Protein AF-A0A3A0EH86-F1 (afdb_monomer)

pLDDT: mean 85.31, std 12.76, range [41.22, 98.56]

Radius of gyration: 24.86 Å; Cα contacts (8 Å, |Δi|>4): 680; chains: 1; bounding box: 55×43×70 Å

Sequence (367 aa):
MNQMSVDATELRAFIGDVKTLRVDATDLFGNLIANPTLTWSTSAAGIATAAPGTQPSTGVITALSAGGAVITVSSNSRSVDTPIQVYTKPESVADLAKVFPWSASGPGVSTYSDIGSAENDARFAHFSALWTYLSGGTGLLPASGAPSSAEFYFTRDANILLQGRELCKAAPFQAPPTVGSVMSCSDGMWGGPATTERWFYVAPSNPLSQDQAQMQHELAEAFFEHAVPDEKEFAWLYKGSTQYYEAGVLGPTSFSVDIASLKRRLVADPAANWVPIDAPSVLMQTPYAAAAGEKNIHDYGYGPAALILFLQTEPPYAGKLRPVIDQIVAGTIQSNSAAIMELLSAAGRTPKQLDDEYDNWRTANSL

Mean predicted aligned error: 7.05 Å

Structure (mmCIF, N/CA/C/O backbone):
data_AF-A0A3A0EH86-F1
#
_entry.id   AF-A0A3A0EH86-F1
#
loop_
_atom_site.group_PDB
_atom_site.id
_atom_site.type_symbol
_atom_site.label_atom_id
_atom_site.label_alt_id
_atom_site.label_comp_id
_atom_site.label_asym_id
_atom_site.label_entity_id
_atom_site.label_seq_id
_atom_site.pdbx_PDB_ins_code
_atom_site.Cartn_x
_atom_site.Cartn_y
_atom_site.Cartn_z
_atom_site.occupancy
_atom_site.B_iso_or_equiv
_atom_site.auth_seq_id
_atom_site.auth_comp_id
_atom_site.auth_asym_id
_atom_site.auth_atom_id
_atom_site.pdbx_PDB_model_num
ATOM 1 N N . MET A 1 1 ? 24.772 18.530 -31.050 1.00 77.56 1 MET A N 1
ATOM 2 C CA . MET A 1 1 ? 24.188 17.819 -29.896 1.00 77.56 1 MET A CA 1
ATOM 3 C C . MET A 1 1 ? 25.269 17.611 -28.853 1.00 77.56 1 MET A C 1
ATOM 5 O O . MET A 1 1 ? 26.344 17.145 -29.211 1.00 77.56 1 MET A O 1
ATOM 9 N N . ASN A 1 2 ? 25.012 18.000 -27.608 1.00 85.12 2 ASN A N 1
ATOM 10 C CA . ASN A 1 2 ? 25.956 17.896 -26.500 1.00 85.12 2 ASN A CA 1
ATOM 11 C C . ASN A 1 2 ? 25.671 16.672 -25.626 1.00 85.12 2 ASN A C 1
ATOM 13 O O . ASN A 1 2 ? 26.592 15.898 -25.362 1.00 85.12 2 ASN A O 1
ATOM 17 N N . GLN A 1 3 ? 24.402 16.472 -25.260 1.00 89.44 3 GLN A N 1
ATOM 18 C CA . GLN A 1 3 ? 23.936 15.394 -24.391 1.00 89.44 3 GLN A CA 1
ATOM 19 C C . GLN A 1 3 ? 22.669 14.731 -24.946 1.00 89.44 3 GLN A C 1
ATOM 21 O O . GLN A 1 3 ? 21.917 15.335 -25.713 1.00 89.44 3 GLN A O 1
ATOM 26 N N . MET A 1 4 ? 22.465 13.479 -24.542 1.00 93.19 4 MET A N 1
ATOM 27 C CA . MET A 1 4 ? 21.242 12.708 -24.735 1.00 93.19 4 MET A CA 1
ATOM 28 C C . MET A 1 4 ? 20.893 12.045 -23.405 1.00 93.19 4 MET A C 1
ATOM 30 O O . MET A 1 4 ? 21.788 11.573 -22.702 1.00 93.19 4 MET A O 1
ATOM 34 N N . SER A 1 5 ? 19.608 11.992 -23.089 1.00 92.06 5 SER A N 1
ATOM 35 C CA . SER A 1 5 ? 19.065 11.274 -21.940 1.00 92.06 5 SER A CA 1
ATOM 36 C C . SER A 1 5 ? 17.765 10.584 -22.325 1.00 92.06 5 SER A C 1
ATOM 38 O O . SER A 1 5 ? 17.046 11.044 -23.210 1.00 92.06 5 SER A O 1
ATOM 40 N N . VAL A 1 6 ? 17.470 9.491 -21.638 1.00 92.00 6 VAL A N 1
ATOM 41 C CA . VAL A 1 6 ? 16.230 8.725 -21.773 1.00 92.00 6 VAL A CA 1
ATOM 42 C C . VAL A 1 6 ? 15.381 8.887 -20.517 1.00 92.00 6 VAL A C 1
ATOM 44 O O . VAL A 1 6 ? 15.919 9.143 -19.439 1.00 92.00 6 VAL A O 1
ATOM 47 N N . ASP A 1 7 ? 14.069 8.728 -20.651 1.00 86.25 7 ASP A N 1
ATOM 48 C CA . ASP A 1 7 ? 13.120 8.782 -19.532 1.00 86.25 7 ASP A CA 1
ATOM 49 C C . ASP A 1 7 ? 13.082 7.498 -18.683 1.00 86.25 7 ASP A C 1
ATOM 51 O O . ASP A 1 7 ? 12.541 7.512 -17.578 1.00 86.25 7 ASP A O 1
ATOM 55 N N . ALA A 1 8 ? 13.710 6.414 -19.152 1.00 83.31 8 ALA A N 1
ATOM 56 C CA . ALA A 1 8 ? 13.841 5.154 -18.426 1.00 83.31 8 ALA A CA 1
ATOM 57 C C . ALA A 1 8 ? 15.288 4.638 -18.417 1.00 83.31 8 ALA A C 1
ATOM 59 O O . ALA A 1 8 ? 15.926 4.499 -19.461 1.00 83.31 8 ALA A O 1
ATOM 60 N N . THR A 1 9 ? 15.799 4.298 -17.231 1.00 83.25 9 THR A N 1
ATOM 61 C CA . THR A 1 9 ? 17.132 3.690 -17.058 1.00 83.25 9 THR A CA 1
ATOM 62 C C . THR A 1 9 ? 17.148 2.190 -17.353 1.00 83.25 9 THR A C 1
ATOM 64 O O . THR A 1 9 ? 18.205 1.638 -17.631 1.00 83.25 9 THR A O 1
ATOM 67 N N . GLU A 1 10 ? 15.989 1.536 -17.292 1.00 88.38 10 GLU A N 1
ATOM 68 C CA . GLU A 1 10 ? 15.755 0.143 -17.673 1.00 88.38 10 GLU A CA 1
ATOM 69 C C . GLU A 1 10 ? 14.300 0.015 -18.147 1.00 88.38 10 GLU A C 1
ATOM 71 O O . GLU A 1 10 ? 13.407 0.671 -17.607 1.00 88.38 10 GLU A O 1
ATOM 76 N N . LEU A 1 11 ? 14.061 -0.831 -19.147 1.00 90.56 11 LEU A N 1
ATOM 77 C CA . LEU A 1 11 ? 12.728 -1.225 -19.588 1.00 90.56 11 LEU A CA 1
ATOM 78 C C . LEU A 1 11 ? 12.402 -2.641 -19.107 1.00 90.56 11 LEU A C 1
ATOM 80 O O . LEU A 1 11 ? 13.227 -3.551 -19.176 1.00 90.56 11 LEU A O 1
ATOM 84 N N . ARG A 1 12 ? 11.155 -2.846 -18.690 1.00 90.38 12 ARG A N 1
ATOM 85 C CA . ARG A 1 12 ? 10.594 -4.158 -18.354 1.00 90.38 12 ARG A CA 1
ATOM 86 C C . ARG A 1 12 ? 9.343 -4.371 -19.190 1.00 90.38 12 ARG A C 1
ATOM 88 O O . ARG A 1 12 ? 8.572 -3.435 -19.391 1.00 90.38 12 ARG A O 1
ATOM 95 N N . ALA A 1 13 ? 9.179 -5.568 -19.738 1.00 92.56 13 ALA A N 1
ATOM 96 C CA . ALA A 1 13 ? 8.077 -5.875 -20.645 1.00 92.56 13 ALA A CA 1
ATOM 97 C C . ALA A 1 13 ? 7.704 -7.358 -20.588 1.00 92.56 13 ALA A C 1
ATOM 99 O O . ALA A 1 13 ? 8.569 -8.215 -20.397 1.00 92.56 13 ALA A O 1
ATOM 100 N N . PHE A 1 14 ? 6.433 -7.670 -20.816 1.00 94.00 14 PHE A N 1
ATOM 101 C CA . PHE A 1 14 ? 6.001 -9.028 -21.129 1.00 94.00 14 PHE A CA 1
ATOM 102 C C . PHE A 1 14 ? 6.084 -9.287 -22.635 1.00 94.00 14 PHE A C 1
ATOM 104 O O . PHE A 1 14 ? 6.038 -8.363 -23.443 1.00 94.00 14 PHE A O 1
ATOM 111 N N . ILE A 1 15 ? 6.220 -10.551 -23.040 1.00 95.25 15 ILE A N 1
ATOM 112 C CA . ILE A 1 15 ? 6.146 -10.935 -24.457 1.00 95.25 15 ILE A CA 1
ATOM 113 C C . ILE A 1 15 ? 4.851 -10.385 -25.073 1.00 95.25 15 ILE A C 1
ATOM 115 O O . ILE A 1 15 ? 3.762 -10.617 -24.550 1.00 95.25 15 ILE A O 1
ATOM 119 N N . GLY A 1 16 ? 4.984 -9.695 -26.207 1.00 94.25 16 GLY A N 1
ATOM 120 C CA . GLY A 1 16 ? 3.886 -9.034 -26.909 1.00 94.25 16 GLY A CA 1
ATOM 121 C C . GLY A 1 16 ? 3.654 -7.579 -26.495 1.00 94.25 16 GLY A C 1
ATOM 122 O O . GLY A 1 16 ? 2.949 -6.870 -27.214 1.00 94.25 16 GLY A O 1
ATOM 123 N N . ASP A 1 17 ? 4.260 -7.107 -25.401 1.00 93.88 17 ASP A N 1
ATOM 124 C CA . ASP A 1 17 ? 4.167 -5.704 -25.006 1.00 93.88 17 ASP A CA 1
ATOM 125 C C . ASP A 1 17 ? 4.847 -4.787 -26.026 1.00 93.88 17 ASP A C 1
ATOM 127 O O . ASP A 1 17 ? 5.883 -5.102 -26.625 1.00 93.88 17 ASP A O 1
ATOM 131 N N . VAL A 1 18 ? 4.285 -3.584 -26.136 1.00 94.56 18 VAL A N 1
ATOM 132 C CA . VAL A 1 18 ? 4.875 -2.459 -26.854 1.00 94.56 18 VAL A CA 1
ATOM 133 C C . VAL A 1 18 ? 5.145 -1.342 -25.852 1.00 94.56 18 VAL A C 1
ATOM 135 O O . VAL A 1 18 ? 4.232 -0.874 -25.171 1.00 94.56 18 VAL A O 1
ATOM 138 N N . LYS A 1 19 ? 6.402 -0.910 -25.756 1.00 92.94 19 LYS A N 1
ATOM 139 C CA . LYS A 1 19 ? 6.841 0.193 -24.893 1.00 92.94 19 LYS A CA 1
ATOM 140 C C . LYS A 1 19 ? 7.266 1.383 -25.743 1.00 92.94 19 LYS A C 1
ATOM 142 O O . LYS A 1 19 ? 7.768 1.221 -26.855 1.00 92.94 19 LYS A O 1
ATOM 147 N N . THR A 1 20 ? 7.087 2.584 -25.209 1.00 93.88 20 THR A N 1
ATOM 148 C CA . THR A 1 20 ? 7.626 3.810 -25.801 1.00 93.88 20 THR A CA 1
ATOM 149 C C . THR A 1 20 ? 8.779 4.298 -24.941 1.00 93.88 20 THR A C 1
ATOM 151 O O . THR A 1 20 ? 8.615 4.421 -23.733 1.00 93.88 2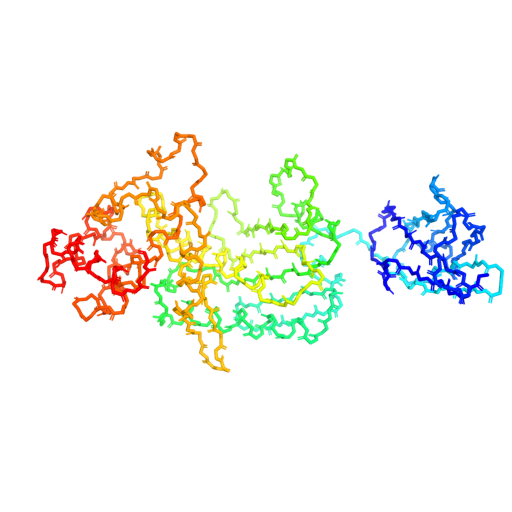0 THR A O 1
ATOM 154 N N . LEU A 1 21 ? 9.929 4.565 -25.560 1.00 94.19 21 LEU A N 1
ATOM 155 C CA . LEU A 1 21 ? 11.075 5.199 -24.906 1.00 94.19 21 LEU A CA 1
ATOM 156 C C . LEU A 1 21 ? 11.205 6.626 -25.430 1.00 94.19 21 LEU A C 1
ATOM 158 O O . LEU A 1 21 ? 11.257 6.819 -26.650 1.00 94.19 21 LEU A O 1
ATOM 162 N N . ARG A 1 22 ? 11.264 7.620 -24.542 1.00 94.31 22 ARG A N 1
ATOM 163 C CA . ARG A 1 22 ? 11.480 9.015 -24.933 1.00 94.31 22 ARG A CA 1
ATOM 164 C C . ARG A 1 22 ? 12.941 9.394 -24.750 1.00 94.31 22 ARG A C 1
ATOM 166 O O . ARG A 1 22 ? 13.579 9.043 -23.764 1.00 94.31 22 ARG A O 1
ATOM 173 N N . VAL A 1 23 ? 13.451 10.161 -25.707 1.00 95.19 23 VAL A N 1
ATOM 174 C CA . VAL A 1 23 ? 14.811 10.688 -25.710 1.00 95.19 23 VAL A CA 1
ATOM 175 C C . VAL A 1 23 ? 14.760 12.202 -25.728 1.00 95.19 23 VAL A C 1
ATOM 177 O O . VAL A 1 23 ? 14.247 12.803 -26.672 1.00 95.19 23 VAL A O 1
ATOM 180 N N . ASP A 1 24 ? 15.358 12.819 -24.721 1.00 94.56 24 ASP A N 1
ATOM 181 C CA . ASP A 1 24 ? 15.622 14.248 -24.726 1.00 94.56 24 ASP A CA 1
ATOM 182 C C . ASP A 1 24 ? 17.081 14.469 -25.153 1.00 94.56 24 ASP A C 1
ATOM 184 O O . ASP A 1 24 ? 18.017 13.870 -24.619 1.00 94.56 24 ASP A O 1
ATOM 188 N N . ALA A 1 25 ? 17.282 15.315 -26.162 1.00 93.75 25 ALA A N 1
ATOM 189 C CA . ALA A 1 25 ? 18.600 15.670 -26.671 1.00 93.75 25 ALA A CA 1
ATOM 190 C C . ALA A 1 25 ? 18.828 17.169 -26.512 1.00 93.75 25 ALA A C 1
ATOM 192 O O . ALA A 1 25 ? 17.946 17.962 -26.838 1.00 93.75 25 ALA A O 1
ATOM 193 N N . THR A 1 26 ? 20.015 17.566 -26.054 1.00 93.81 26 THR A N 1
ATOM 194 C CA . THR A 1 26 ? 20.338 18.973 -25.783 1.00 93.81 26 THR A CA 1
ATOM 195 C C . THR A 1 26 ? 21.527 19.473 -26.598 1.00 93.81 26 THR A C 1
ATOM 197 O O . THR A 1 26 ? 22.400 18.707 -27.026 1.00 93.81 26 THR A O 1
ATOM 200 N N . ASP A 1 27 ? 21.561 20.776 -26.871 1.00 92.56 27 ASP A N 1
ATOM 201 C CA . ASP A 1 27 ? 22.704 21.460 -27.478 1.00 92.56 27 ASP A CA 1
ATOM 202 C C . ASP A 1 27 ? 23.795 21.811 -26.441 1.00 92.56 27 ASP A C 1
ATOM 204 O O . ASP A 1 27 ? 23.723 21.433 -25.272 1.00 92.56 27 ASP A O 1
ATOM 208 N N . LEU A 1 28 ? 24.856 22.503 -26.876 1.00 92.31 28 LEU A N 1
ATOM 209 C CA . LEU A 1 28 ? 25.977 22.898 -26.005 1.00 92.31 28 LEU A CA 1
ATOM 210 C C . LEU A 1 28 ? 25.577 23.878 -24.891 1.00 92.31 28 LEU A C 1
ATOM 212 O O . LEU A 1 28 ? 26.317 24.013 -23.922 1.00 92.31 28 LEU A O 1
ATOM 216 N N . PHE A 1 29 ? 24.425 24.532 -25.017 1.00 94.56 29 PHE A N 1
ATOM 217 C CA . PHE A 1 29 ? 23.889 25.484 -24.050 1.00 94.56 29 PHE A CA 1
ATOM 218 C C . PHE A 1 29 ? 22.788 24.867 -23.172 1.00 94.56 29 PHE A C 1
ATOM 220 O O . PHE A 1 29 ? 22.219 25.562 -22.337 1.00 94.56 29 PHE A O 1
ATOM 227 N N . GLY A 1 30 ? 22.497 23.571 -23.339 1.00 92.12 30 GLY A N 1
ATOM 228 C CA . GLY A 1 30 ? 21.459 22.864 -22.591 1.00 92.12 30 GLY A CA 1
ATOM 229 C C . GLY A 1 30 ? 20.047 23.029 -23.160 1.00 92.12 30 GLY A C 1
ATOM 230 O O . GLY A 1 30 ? 19.097 22.562 -22.537 1.00 92.12 30 GLY A O 1
ATOM 231 N N . ASN A 1 31 ? 19.878 23.644 -24.336 1.00 95.25 31 ASN A N 1
ATOM 232 C CA . ASN A 1 31 ? 18.560 23.771 -24.959 1.00 95.25 31 ASN A CA 1
ATOM 233 C C . ASN A 1 31 ? 18.133 22.443 -25.586 1.00 95.25 31 ASN A C 1
ATOM 235 O O . ASN A 1 31 ? 18.945 21.785 -26.241 1.00 95.25 31 ASN A O 1
ATOM 239 N N . LEU A 1 32 ? 16.854 22.081 -25.447 1.00 94.44 32 LEU A N 1
ATOM 240 C CA . LEU A 1 32 ? 16.282 20.919 -26.128 1.00 94.44 32 LEU A CA 1
ATOM 241 C C . LEU A 1 32 ? 16.346 21.093 -27.651 1.00 94.44 32 LEU A C 1
ATOM 243 O O . LEU A 1 32 ? 15.924 22.108 -28.204 1.00 94.44 32 LEU A O 1
ATOM 247 N N . ILE A 1 33 ? 16.844 20.067 -28.332 1.00 93.75 33 ILE A N 1
ATOM 248 C CA . ILE A 1 33 ? 16.868 19.984 -29.788 1.00 93.75 33 ILE A CA 1
ATOM 249 C C . ILE A 1 33 ? 15.514 19.444 -30.242 1.00 93.75 33 ILE A C 1
ATOM 251 O O . ILE A 1 33 ? 15.176 18.293 -29.972 1.00 93.75 33 ILE A O 1
ATOM 255 N N . ALA A 1 34 ? 14.745 20.266 -30.954 1.00 92.88 34 ALA A N 1
ATOM 256 C CA . ALA A 1 34 ? 13.511 19.816 -31.581 1.00 92.88 34 ALA A CA 1
ATOM 257 C C . ALA A 1 34 ? 13.813 18.843 -32.731 1.00 92.88 34 ALA A C 1
ATOM 259 O O . ALA A 1 34 ? 14.717 19.080 -33.532 1.00 92.88 34 ALA A O 1
ATOM 260 N N . ASN A 1 35 ? 13.016 17.778 -32.829 1.00 91.06 35 ASN A N 1
ATOM 261 C CA . ASN A 1 35 ? 13.066 16.784 -33.905 1.00 91.06 35 ASN A CA 1
ATOM 262 C C . ASN A 1 35 ? 14.470 16.208 -34.165 1.00 91.06 35 ASN A C 1
ATOM 264 O O . ASN A 1 35 ? 14.960 16.281 -35.296 1.00 91.06 35 ASN A O 1
ATOM 268 N N . PRO A 1 36 ? 15.144 15.655 -33.139 1.00 92.75 36 PRO A N 1
ATOM 269 C CA . PRO A 1 36 ? 16.458 15.069 -33.342 1.00 92.75 36 PRO A CA 1
ATOM 270 C C . PRO A 1 36 ? 16.355 13.890 -34.318 1.00 92.75 36 PRO A C 1
ATOM 272 O O . PRO A 1 36 ? 15.455 13.060 -34.220 1.00 92.75 36 PRO A O 1
ATOM 275 N N . THR A 1 37 ? 17.301 13.780 -35.250 1.00 93.81 37 THR A N 1
ATOM 276 C CA . THR A 1 37 ? 17.438 12.564 -36.056 1.00 93.81 37 THR A CA 1
ATOM 277 C C . THR A 1 37 ? 17.993 11.459 -35.165 1.00 93.81 37 THR A C 1
ATOM 279 O O . THR A 1 37 ? 19.169 11.499 -34.791 1.00 93.81 37 THR A O 1
ATOM 282 N N . LEU A 1 38 ? 17.144 10.495 -34.814 1.00 96.00 38 LEU A N 1
ATOM 283 C CA . LEU A 1 38 ? 17.481 9.363 -33.955 1.00 96.00 38 LEU A CA 1
ATOM 284 C C . LEU A 1 38 ? 17.586 8.078 -34.779 1.00 96.00 38 LEU A C 1
ATOM 286 O O . LEU A 1 38 ? 16.738 7.794 -35.623 1.00 96.00 38 LEU A O 1
ATOM 290 N N . THR A 1 39 ? 18.618 7.286 -34.508 1.00 96.69 39 THR A N 1
ATOM 291 C CA . THR A 1 39 ? 18.764 5.917 -35.015 1.00 96.69 39 THR A CA 1
ATOM 292 C C . THR A 1 39 ? 18.588 4.951 -33.857 1.00 96.69 39 THR A C 1
ATOM 294 O O . THR A 1 39 ? 19.207 5.135 -32.813 1.00 96.69 39 THR A O 1
ATOM 297 N N . TRP A 1 40 ? 17.754 3.934 -34.049 1.00 97.44 40 TRP A N 1
ATOM 298 C CA . TRP A 1 40 ? 17.410 2.946 -33.033 1.00 97.44 40 TRP A CA 1
ATOM 299 C C . TRP A 1 40 ? 17.980 1.589 -33.418 1.00 97.44 40 TRP A C 1
ATOM 301 O O . TRP A 1 40 ? 17.908 1.185 -34.578 1.00 97.44 40 TRP A O 1
ATOM 311 N N . SER A 1 41 ? 18.542 0.881 -32.447 1.00 97.69 41 SER A N 1
ATOM 312 C CA . SER A 1 41 ? 19.035 -0.479 -32.630 1.00 97.69 41 SER A CA 1
ATOM 313 C C . SER A 1 41 ? 18.869 -1.297 -31.352 1.00 97.69 41 SER A C 1
ATOM 315 O O . SER A 1 41 ? 18.574 -0.764 -30.284 1.00 97.69 41 SER A O 1
ATOM 317 N N . THR A 1 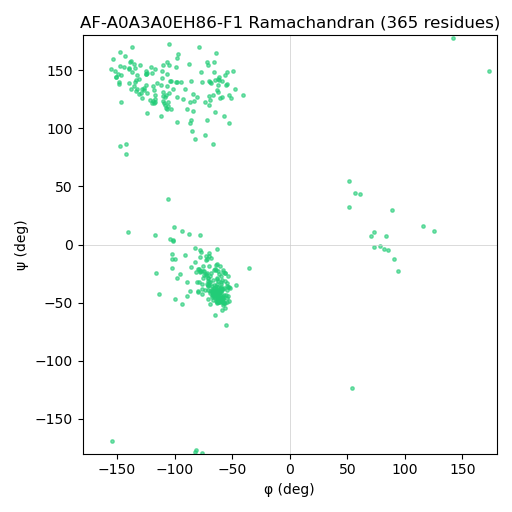42 ? 19.013 -2.610 -31.486 1.00 98.44 42 THR A N 1
ATOM 318 C CA . THR A 1 42 ? 18.883 -3.586 -30.403 1.00 98.44 42 THR A CA 1
ATOM 319 C C . THR A 1 42 ? 20.039 -4.569 -30.493 1.00 98.44 42 THR A C 1
ATOM 321 O O . THR A 1 42 ? 20.404 -4.997 -31.592 1.00 98.44 42 THR A O 1
ATOM 324 N N . SER A 1 43 ? 20.609 -4.952 -29.352 1.00 98.56 43 SER A N 1
ATOM 325 C CA . SER A 1 43 ? 21.639 -5.994 -29.305 1.00 98.56 43 SER A CA 1
ATOM 326 C C . SER A 1 43 ? 21.091 -7.398 -29.593 1.00 98.56 43 SER A C 1
ATOM 328 O O . SER A 1 43 ? 21.859 -8.289 -29.950 1.00 98.56 43 SER A O 1
ATOM 330 N N . ALA A 1 44 ? 19.773 -7.606 -29.469 1.00 98.38 44 ALA A N 1
ATOM 331 C CA . ALA A 1 44 ? 19.128 -8.901 -29.667 1.00 98.38 44 ALA A CA 1
ATOM 332 C C . ALA A 1 44 ? 17.711 -8.746 -30.248 1.00 98.38 44 ALA A C 1
ATOM 334 O O . ALA A 1 44 ? 16.710 -8.797 -29.533 1.00 98.38 44 ALA A O 1
ATOM 335 N N . ALA A 1 45 ? 17.619 -8.623 -31.576 1.00 98.00 45 ALA A N 1
ATOM 336 C CA . ALA A 1 45 ? 16.350 -8.426 -32.287 1.00 98.00 45 ALA A CA 1
ATOM 337 C C . ALA A 1 45 ? 15.345 -9.586 -32.150 1.00 98.00 45 ALA A C 1
ATOM 339 O O . ALA A 1 45 ? 14.169 -9.390 -32.427 1.00 98.00 45 ALA A O 1
ATOM 340 N N . GLY A 1 46 ? 15.785 -10.779 -31.728 1.00 98.06 46 GLY A N 1
ATOM 341 C CA . GLY A 1 46 ? 14.886 -11.890 -31.393 1.00 98.06 46 GLY A CA 1
ATOM 342 C C . GLY A 1 46 ? 14.177 -11.728 -30.043 1.00 98.06 46 GLY A C 1
ATOM 343 O O . GLY A 1 46 ? 13.114 -12.306 -29.860 1.00 98.06 46 GLY A O 1
ATOM 344 N N . ILE A 1 47 ? 14.742 -10.925 -29.133 1.00 98.38 47 ILE A N 1
ATOM 345 C CA . ILE A 1 47 ? 14.206 -10.650 -27.790 1.00 98.38 47 ILE A CA 1
ATOM 346 C C . ILE A 1 47 ? 13.345 -9.391 -27.821 1.00 98.38 47 ILE A C 1
ATOM 348 O O . ILE A 1 47 ? 12.197 -9.416 -27.382 1.00 98.38 47 ILE A O 1
ATOM 352 N N . ALA A 1 48 ? 13.882 -8.300 -28.371 1.00 98.50 48 ALA A N 1
ATOM 353 C CA . ALA A 1 48 ? 13.166 -7.041 -28.511 1.00 98.50 48 ALA A CA 1
ATOM 354 C C . ALA A 1 48 ? 13.617 -6.288 -29.763 1.00 98.50 48 ALA A C 1
ATOM 356 O O . ALA A 1 48 ? 14.816 -6.200 -30.038 1.00 98.50 48 ALA A O 1
ATOM 357 N N . THR A 1 49 ? 12.670 -5.704 -30.497 1.00 98.38 49 THR A N 1
ATOM 358 C CA . THR A 1 49 ? 12.951 -4.795 -31.619 1.00 98.38 49 THR A CA 1
ATOM 359 C C . THR A 1 49 ? 12.823 -3.346 -31.178 1.00 98.38 49 THR A C 1
ATOM 361 O O . THR A 1 49 ? 12.070 -3.040 -30.258 1.00 98.38 49 THR A O 1
ATOM 364 N N . ALA A 1 50 ? 13.548 -2.450 -31.848 1.00 98.06 50 ALA A N 1
ATOM 365 C CA . ALA A 1 50 ? 13.469 -1.011 -31.634 1.00 98.06 50 ALA A CA 1
ATOM 366 C C . ALA A 1 50 ? 13.273 -0.301 -32.971 1.00 98.06 50 ALA A C 1
ATOM 368 O O . ALA A 1 50 ? 14.011 -0.560 -33.923 1.00 98.06 50 ALA A O 1
ATOM 369 N N . ALA A 1 51 ? 12.296 0.595 -33.038 1.00 97.12 51 ALA A N 1
ATOM 370 C CA . ALA A 1 51 ? 12.004 1.395 -34.220 1.00 97.12 51 ALA A CA 1
ATOM 371 C C . ALA A 1 51 ? 11.702 2.850 -33.831 1.00 97.12 51 ALA A C 1
ATOM 373 O O . ALA A 1 51 ? 11.309 3.100 -32.691 1.00 97.12 51 ALA A O 1
ATOM 374 N N . PRO A 1 52 ? 11.843 3.822 -34.751 1.00 96.69 52 PRO A N 1
ATOM 375 C CA . PRO A 1 52 ? 11.340 5.172 -34.525 1.00 96.69 52 PRO A CA 1
ATOM 376 C C . PRO A 1 52 ? 9.842 5.163 -34.192 1.00 96.69 52 PRO A C 1
ATOM 378 O O . PRO A 1 52 ? 9.064 4.443 -34.821 1.00 96.69 52 PRO A O 1
ATOM 381 N N . GLY A 1 53 ? 9.441 5.962 -33.206 1.00 94.38 53 GLY A N 1
ATOM 382 C CA . GLY A 1 53 ? 8.041 6.181 -32.868 1.00 94.38 53 GLY A CA 1
ATOM 383 C C . GLY A 1 53 ? 7.366 7.219 -33.758 1.00 94.38 53 GLY A C 1
ATOM 384 O O . GLY A 1 53 ? 7.961 7.778 -34.678 1.00 94.38 53 GLY A O 1
ATOM 385 N N . THR A 1 54 ? 6.093 7.490 -33.472 1.00 93.00 54 THR A N 1
ATOM 386 C CA . THR A 1 54 ? 5.312 8.501 -34.204 1.00 93.00 54 THR A CA 1
ATOM 387 C C . THR A 1 54 ? 5.747 9.927 -33.869 1.00 93.00 54 THR A C 1
ATOM 389 O O . THR A 1 54 ? 5.560 10.824 -34.688 1.00 93.00 54 THR A O 1
ATOM 392 N N . GLN A 1 55 ? 6.339 10.139 -32.688 1.00 92.50 55 GLN A N 1
ATOM 393 C CA . GLN A 1 55 ? 6.916 11.419 -32.289 1.00 92.50 55 GLN A CA 1
ATOM 394 C C . GLN A 1 55 ? 8.436 11.423 -32.526 1.00 92.50 55 GLN A C 1
ATOM 396 O O . GLN A 1 55 ? 9.096 10.428 -32.209 1.00 92.50 55 GLN A O 1
ATOM 401 N N . PRO A 1 56 ? 9.026 12.533 -33.008 1.00 88.81 56 PRO A N 1
ATOM 402 C CA . PRO A 1 56 ? 10.448 12.604 -33.373 1.00 88.81 56 PRO A CA 1
ATOM 403 C C . PRO A 1 56 ? 11.450 12.274 -32.255 1.00 88.81 56 PRO A C 1
ATOM 405 O O . PRO A 1 56 ? 12.579 11.886 -32.534 1.00 88.81 56 PRO A O 1
ATOM 408 N N . SER A 1 57 ? 11.048 12.416 -30.991 1.00 92.75 57 SER A N 1
ATOM 409 C CA . SER A 1 57 ? 11.853 12.111 -29.801 1.00 92.75 57 SER A CA 1
ATOM 410 C C . SER A 1 57 ? 11.510 10.762 -29.160 1.00 92.75 57 SER A C 1
ATOM 412 O O . SER A 1 57 ? 11.865 10.524 -28.009 1.00 92.75 57 SER A O 1
ATOM 414 N N . THR A 1 58 ? 10.796 9.879 -29.862 1.00 95.00 58 THR A N 1
ATOM 415 C CA . THR A 1 58 ? 10.327 8.604 -29.299 1.00 95.00 58 THR A CA 1
ATOM 416 C C . THR A 1 58 ? 10.769 7.404 -30.122 1.00 95.00 58 THR A C 1
ATOM 418 O O . THR A 1 58 ? 10.914 7.490 -31.342 1.00 95.00 58 THR A O 1
ATOM 421 N N . GLY A 1 59 ? 10.961 6.279 -29.441 1.00 95.94 59 GLY A N 1
ATOM 422 C CA . GLY A 1 59 ? 11.157 4.959 -30.026 1.00 95.94 59 GLY A CA 1
ATOM 423 C C . GLY A 1 59 ? 10.067 4.003 -29.564 1.00 95.94 59 GLY A C 1
ATOM 424 O O . GLY A 1 59 ? 9.559 4.122 -28.451 1.00 95.94 59 GLY A O 1
ATOM 425 N N . VAL A 1 60 ? 9.705 3.060 -30.426 1.00 97.19 60 VAL A N 1
ATOM 426 C CA . VAL A 1 60 ? 8.763 1.977 -30.149 1.00 97.19 60 VAL A CA 1
ATOM 427 C C . VAL A 1 60 ? 9.558 0.690 -29.997 1.00 97.19 60 VAL A C 1
ATOM 429 O O . VAL A 1 60 ? 10.253 0.268 -30.924 1.00 97.19 60 VAL A O 1
ATOM 432 N N . ILE A 1 61 ? 9.455 0.082 -28.819 1.00 97.69 61 ILE A N 1
ATOM 433 C CA . ILE A 1 61 ? 10.141 -1.153 -28.455 1.00 97.69 61 ILE A CA 1
ATOM 434 C C . ILE A 1 61 ? 9.107 -2.270 -28.381 1.00 97.69 61 ILE A C 1
ATOM 436 O O . ILE A 1 61 ? 8.143 -2.152 -27.628 1.00 97.69 61 ILE A O 1
ATOM 440 N N . THR A 1 62 ? 9.280 -3.336 -29.162 1.00 97.69 62 THR A N 1
ATOM 441 C CA . THR A 1 62 ? 8.360 -4.489 -29.157 1.00 97.69 62 THR A CA 1
ATOM 442 C C . THR A 1 62 ? 9.049 -5.694 -28.540 1.00 97.69 62 THR A C 1
ATOM 444 O O . THR A 1 62 ? 10.105 -6.107 -29.020 1.00 97.69 62 THR A O 1
ATOM 447 N N . ALA A 1 63 ? 8.453 -6.261 -27.495 1.00 97.50 63 ALA A N 1
ATOM 448 C CA . ALA A 1 63 ? 8.951 -7.451 -26.817 1.00 97.50 63 ALA A CA 1
ATOM 449 C C . ALA A 1 63 ? 8.499 -8.727 -27.545 1.00 97.50 63 ALA A C 1
ATOM 451 O O . ALA A 1 63 ? 7.305 -8.949 -27.742 1.00 97.50 63 ALA A O 1
ATOM 452 N N . LEU A 1 64 ? 9.446 -9.579 -27.939 1.00 97.94 64 LEU A N 1
ATOM 453 C CA . LEU A 1 64 ? 9.197 -10.752 -28.786 1.00 97.94 64 LEU A CA 1
ATOM 454 C C . LEU A 1 64 ? 9.435 -12.080 -28.064 1.00 97.94 64 LEU A C 1
ATOM 456 O O . LEU A 1 64 ? 8.635 -13.002 -28.204 1.00 97.94 64 LEU A O 1
ATOM 460 N N . SER A 1 65 ? 10.510 -12.190 -27.282 1.00 98.12 65 SER A N 1
ATOM 461 C CA . SER A 1 65 ? 10.822 -13.397 -26.510 1.00 98.12 65 SER A CA 1
ATOM 462 C C . SER A 1 65 ? 11.442 -13.043 -25.167 1.00 98.12 65 SER A C 1
ATOM 464 O O . SER A 1 65 ? 12.111 -12.021 -25.049 1.00 98.12 65 SER A O 1
ATOM 466 N N . ALA A 1 66 ? 11.277 -13.910 -24.167 1.00 96.50 66 ALA A N 1
ATOM 467 C CA . ALA A 1 66 ? 11.908 -13.718 -22.865 1.00 96.50 66 ALA A CA 1
ATOM 468 C C . ALA A 1 66 ? 13.441 -13.648 -22.985 1.00 96.50 66 ALA A C 1
ATOM 470 O O . ALA A 1 66 ? 14.045 -14.391 -23.763 1.00 96.50 66 ALA A O 1
ATOM 471 N N . GLY A 1 67 ? 14.062 -12.760 -22.210 1.00 96.69 67 GLY A N 1
ATOM 472 C CA . GLY A 1 67 ? 15.505 -12.523 -22.231 1.00 96.69 67 GLY A CA 1
ATOM 473 C C . GLY A 1 67 ? 15.869 -11.048 -22.066 1.00 96.69 67 GLY A C 1
ATOM 474 O O . GLY A 1 67 ? 14.998 -10.189 -21.958 1.00 96.69 67 GLY A O 1
ATOM 475 N N . GLY A 1 68 ? 17.170 -10.767 -22.032 1.00 97.00 68 GLY A N 1
ATOM 476 C CA . GLY A 1 68 ? 17.704 -9.409 -21.938 1.00 97.00 68 GLY A CA 1
ATOM 477 C C . GLY A 1 68 ? 18.226 -8.903 -23.283 1.00 97.00 68 GLY A C 1
ATOM 478 O O . GLY A 1 68 ? 18.869 -9.649 -24.022 1.00 97.00 68 GLY A O 1
ATOM 479 N N . ALA A 1 69 ? 17.987 -7.631 -23.585 1.00 98.31 69 ALA A N 1
ATOM 480 C CA . ALA A 1 69 ? 18.603 -6.920 -24.702 1.00 98.31 69 ALA A CA 1
ATOM 481 C C . ALA A 1 69 ? 19.035 -5.512 -24.266 1.00 98.31 69 ALA A C 1
ATOM 483 O O . ALA A 1 69 ? 18.697 -5.045 -23.181 1.00 98.31 69 ALA A O 1
ATOM 484 N N . VAL A 1 70 ? 19.790 -4.826 -25.117 1.00 98.25 70 VAL A N 1
ATOM 485 C CA . VAL A 1 70 ? 20.143 -3.415 -24.945 1.00 98.25 70 VAL A CA 1
ATOM 486 C C . VAL A 1 70 ? 19.573 -2.653 -26.126 1.00 98.25 70 VAL A C 1
ATOM 488 O O . VAL A 1 70 ? 19.856 -2.996 -27.275 1.00 98.25 70 VAL A O 1
ATOM 491 N N . ILE A 1 71 ? 18.754 -1.648 -25.833 1.00 98.25 71 ILE A N 1
ATOM 492 C CA . ILE A 1 71 ? 18.236 -0.700 -26.810 1.00 98.25 71 ILE A CA 1
ATOM 493 C C . ILE A 1 71 ? 19.223 0.454 -26.895 1.00 98.25 71 ILE A C 1
ATOM 495 O O . ILE A 1 71 ? 19.419 1.174 -25.920 1.00 98.25 71 ILE A O 1
ATOM 499 N N . THR A 1 72 ? 19.822 0.642 -28.063 1.00 97.44 72 THR A N 1
ATOM 500 C CA . THR A 1 72 ? 20.739 1.753 -28.312 1.00 97.44 72 THR A CA 1
ATOM 501 C C . THR A 1 72 ? 20.041 2.778 -29.183 1.00 97.44 72 THR A C 1
ATOM 503 O O . THR A 1 72 ? 19.615 2.471 -30.303 1.00 97.44 72 THR A O 1
ATOM 506 N N . VAL A 1 73 ? 19.955 4.007 -28.682 1.00 97.19 73 VAL A N 1
ATOM 507 C CA . VAL A 1 73 ? 19.530 5.166 -29.462 1.00 97.19 73 VAL A CA 1
ATOM 508 C C . VAL A 1 73 ? 20.709 6.095 -29.693 1.00 97.19 73 VAL A C 1
ATOM 510 O O . VAL A 1 73 ? 21.397 6.501 -28.758 1.00 97.19 73 VAL A O 1
ATOM 513 N N . SER A 1 74 ? 20.938 6.444 -30.953 1.00 96.12 74 SER A N 1
ATOM 514 C CA . SER A 1 74 ? 22.069 7.263 -31.374 1.00 96.12 74 SER A CA 1
ATOM 515 C C . SER A 1 74 ? 21.620 8.485 -32.152 1.00 96.12 74 SER A C 1
ATOM 517 O O . SER A 1 74 ? 20.666 8.442 -32.930 1.00 96.12 74 SER A O 1
ATOM 519 N N . SER A 1 75 ? 22.362 9.574 -31.995 1.00 95.00 75 SER A N 1
ATOM 520 C CA . SER A 1 75 ? 22.257 10.750 -32.846 1.00 95.00 75 SER A CA 1
ATOM 521 C C . SER A 1 75 ? 23.626 11.402 -33.003 1.00 95.00 75 SER A C 1
ATOM 523 O O . SER A 1 75 ? 24.272 11.796 -32.029 1.00 95.00 75 SER A O 1
ATOM 525 N N . ASN A 1 76 ? 24.083 11.541 -34.249 1.00 89.25 76 ASN A N 1
ATOM 526 C CA . ASN A 1 76 ? 25.455 11.944 -34.570 1.00 89.25 76 ASN A CA 1
ATOM 527 C C . ASN A 1 76 ? 26.485 11.030 -33.869 1.00 89.25 76 ASN A C 1
ATOM 529 O O . ASN A 1 76 ? 26.450 9.820 -34.051 1.00 89.25 76 ASN A O 1
ATOM 533 N N . SER A 1 77 ? 27.399 11.594 -33.075 1.00 89.38 77 SER A N 1
ATOM 534 C CA . SER A 1 77 ? 28.433 10.869 -32.322 1.00 89.38 77 SER A CA 1
ATOM 535 C C . SER A 1 77 ? 28.030 10.520 -30.882 1.00 89.38 77 SER A C 1
ATOM 537 O O . SER A 1 77 ? 28.887 10.151 -30.076 1.00 89.38 77 SER A O 1
ATOM 539 N N . ARG A 1 78 ? 26.751 10.680 -30.523 1.00 94.56 78 ARG A N 1
ATOM 540 C CA . ARG A 1 78 ? 26.225 10.371 -29.189 1.00 94.56 78 ARG A CA 1
ATOM 541 C C . ARG A 1 78 ? 25.305 9.159 -29.253 1.00 94.56 78 ARG A C 1
ATOM 543 O O . ARG A 1 78 ? 24.541 9.020 -30.205 1.00 94.56 78 ARG A O 1
ATOM 550 N N . SER A 1 79 ? 25.368 8.338 -28.211 1.00 95.12 79 SER A N 1
ATOM 551 C CA . SER A 1 79 ? 24.491 7.190 -28.006 1.00 95.12 79 SER A CA 1
ATOM 552 C C . SER A 1 79 ? 24.089 7.100 -26.542 1.00 95.12 79 SER A C 1
ATOM 554 O O . SER A 1 79 ? 24.855 7.510 -25.666 1.00 95.12 79 SER A O 1
ATOM 556 N N . VAL A 1 80 ? 22.909 6.547 -26.297 1.00 95.94 80 VAL A N 1
ATOM 557 C CA . VAL A 1 80 ? 22.443 6.125 -24.978 1.00 95.94 80 VAL A CA 1
ATOM 558 C C . VAL A 1 80 ? 21.970 4.686 -25.100 1.00 95.94 80 VAL A C 1
ATOM 560 O O . VAL A 1 80 ? 21.242 4.351 -26.035 1.00 95.94 80 VAL A O 1
ATOM 563 N N . ASP A 1 81 ? 22.399 3.867 -24.149 1.00 96.50 81 ASP A N 1
ATOM 564 C CA . ASP A 1 81 ? 22.010 2.471 -24.036 1.00 96.50 81 ASP A CA 1
ATOM 565 C C . ASP A 1 81 ? 21.002 2.320 -22.898 1.00 96.50 81 ASP A C 1
ATOM 567 O O . ASP A 1 81 ? 21.238 2.784 -21.780 1.00 96.50 81 ASP A O 1
ATOM 571 N N . THR A 1 82 ? 19.895 1.642 -23.180 1.00 97.00 82 THR A N 1
ATOM 572 C CA . THR A 1 82 ? 18.855 1.312 -22.207 1.00 97.00 82 THR A CA 1
ATOM 573 C C . THR A 1 82 ? 18.652 -0.202 -22.197 1.00 97.00 82 THR A C 1
ATOM 575 O O . THR A 1 82 ? 18.200 -0.758 -23.203 1.00 97.00 82 THR A O 1
ATOM 578 N N . PRO A 1 83 ? 18.982 -0.909 -21.103 1.00 96.38 83 PRO A N 1
ATOM 579 C CA . PRO A 1 83 ? 18.679 -2.327 -20.989 1.00 96.38 83 PRO A CA 1
ATOM 580 C C . PRO A 1 83 ? 17.165 -2.558 -21.020 1.00 96.38 83 PRO A C 1
ATOM 582 O O . PRO A 1 83 ? 16.393 -1.779 -20.461 1.00 96.38 83 PRO A O 1
ATOM 585 N N . ILE A 1 84 ? 16.747 -3.645 -21.664 1.00 95.19 84 ILE A N 1
ATOM 586 C CA . ILE A 1 84 ? 15.387 -4.171 -21.591 1.00 95.19 84 ILE A CA 1
ATOM 587 C C . ILE A 1 84 ? 15.424 -5.621 -21.122 1.00 95.19 84 ILE A C 1
ATOM 589 O O . ILE A 1 84 ? 16.139 -6.445 -21.694 1.00 95.19 84 ILE A O 1
ATOM 593 N N . GLN A 1 85 ? 14.610 -5.936 -20.119 1.00 94.81 85 GLN A N 1
ATOM 594 C CA . GLN A 1 85 ? 14.342 -7.301 -19.693 1.00 94.81 85 GLN A CA 1
ATOM 595 C C . GLN A 1 85 ? 12.918 -7.698 -20.100 1.00 94.81 85 GLN A C 1
ATOM 597 O O . GLN A 1 85 ? 11.936 -7.077 -19.686 1.00 94.81 85 GLN A O 1
ATOM 602 N N . VAL A 1 86 ? 12.815 -8.743 -20.922 1.00 95.38 86 VAL A N 1
ATOM 603 C CA . VAL A 1 86 ? 11.549 -9.311 -21.392 1.00 95.38 86 VAL A CA 1
ATOM 604 C C . VAL A 1 86 ? 11.226 -10.581 -20.610 1.00 95.38 86 VAL A C 1
ATOM 606 O O . VAL A 1 86 ? 12.075 -11.464 -20.448 1.00 95.38 86 VAL A O 1
ATOM 609 N N . TYR A 1 87 ? 9.978 -10.687 -20.167 1.00 93.88 87 TYR A N 1
ATOM 610 C CA . TYR A 1 87 ? 9.447 -11.796 -19.382 1.00 93.88 87 TYR A CA 1
ATOM 611 C C . TYR A 1 87 ? 8.340 -12.526 -20.140 1.00 93.88 87 TYR A C 1
ATOM 613 O O . TYR A 1 87 ? 7.599 -11.935 -20.925 1.00 93.88 87 TYR A O 1
ATOM 621 N N . THR A 1 88 ? 8.174 -13.818 -19.873 1.00 94.44 88 THR A N 1
ATOM 622 C CA . THR A 1 88 ? 6.924 -14.506 -20.215 1.00 94.44 88 THR A CA 1
ATOM 623 C C . THR A 1 88 ? 5.766 -13.867 -19.455 1.00 94.44 88 THR A C 1
ATOM 625 O O . THR A 1 88 ? 5.943 -13.462 -18.304 1.00 94.44 88 THR A O 1
ATOM 628 N N . LYS A 1 89 ? 4.583 -13.788 -20.076 1.00 92.25 89 LYS A N 1
ATOM 629 C CA . LYS A 1 89 ? 3.382 -13.312 -19.382 1.00 92.25 89 LYS A CA 1
ATOM 630 C C . LYS A 1 89 ? 3.122 -14.223 -18.167 1.00 92.25 89 LYS A C 1
ATOM 632 O O . LYS A 1 89 ? 3.111 -15.441 -18.347 1.00 92.25 89 LYS A O 1
ATOM 637 N N . PRO A 1 90 ? 2.969 -13.680 -16.951 1.00 93.62 90 PRO A N 1
ATOM 638 C CA . PRO A 1 90 ? 2.738 -14.494 -15.767 1.00 93.62 90 PRO A CA 1
ATOM 639 C C . PRO A 1 90 ? 1.335 -15.102 -15.817 1.00 93.62 90 PRO A C 1
ATOM 641 O O . PRO A 1 90 ? 0.380 -14.445 -16.231 1.00 93.62 90 PRO A O 1
ATOM 644 N N . GLU A 1 91 ? 1.220 -16.356 -15.383 1.00 93.69 91 GLU A N 1
ATOM 645 C CA . GLU A 1 91 ? -0.051 -17.095 -15.318 1.00 93.69 91 GLU A CA 1
ATOM 646 C C . GLU A 1 91 ? -0.613 -17.151 -13.891 1.00 93.69 91 GLU A C 1
ATOM 648 O O . GLU A 1 91 ? -1.777 -17.487 -13.675 1.00 93.69 91 GLU A O 1
ATOM 653 N N . SER A 1 92 ? 0.206 -16.782 -12.907 1.00 92.19 92 SER A N 1
ATOM 654 C CA . SER A 1 92 ? -0.149 -16.711 -11.496 1.00 92.19 92 SER A CA 1
ATOM 655 C C . SER A 1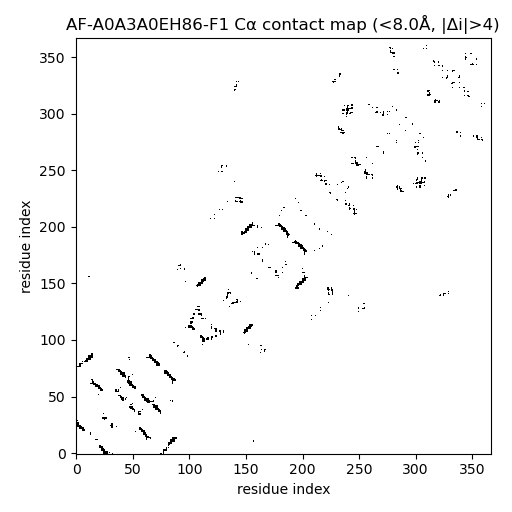 92 ? 0.528 -15.516 -10.828 1.00 92.19 92 SER A C 1
ATOM 657 O O . SER A 1 92 ? 1.518 -14.978 -11.330 1.00 92.19 92 SER A O 1
ATOM 659 N N . VAL A 1 93 ? 0.032 -15.112 -9.656 1.00 91.25 93 VAL A N 1
ATOM 660 C CA . VAL A 1 93 ? 0.690 -14.062 -8.860 1.00 91.25 93 VAL A CA 1
ATOM 661 C C . VAL A 1 93 ? 2.095 -14.497 -8.417 1.00 91.25 93 VAL A C 1
ATOM 663 O O . VAL A 1 93 ? 3.029 -13.700 -8.451 1.00 91.25 93 VAL A O 1
ATOM 666 N N . ALA A 1 94 ? 2.291 -15.790 -8.141 1.00 91.75 94 ALA A N 1
ATOM 667 C CA . ALA A 1 94 ? 3.610 -16.349 -7.851 1.00 91.75 94 ALA A CA 1
ATOM 668 C C . ALA A 1 94 ? 4.590 -16.235 -9.037 1.00 91.75 94 ALA A C 1
ATOM 670 O O . ALA A 1 94 ? 5.797 -16.119 -8.830 1.00 91.75 94 ALA A O 1
ATOM 671 N N . ASP A 1 95 ? 4.102 -16.256 -10.282 1.00 93.25 95 ASP A N 1
ATOM 672 C CA . ASP A 1 95 ? 4.938 -15.984 -11.457 1.00 93.25 95 ASP A CA 1
ATOM 673 C C . ASP A 1 95 ? 5.233 -14.498 -11.611 1.00 93.25 95 ASP A C 1
ATOM 675 O O . ASP A 1 95 ? 6.361 -14.132 -11.938 1.00 93.25 95 ASP A O 1
ATOM 679 N N . LEU A 1 96 ? 4.250 -13.642 -11.320 1.00 93.75 96 LEU A N 1
ATOM 680 C CA . LEU A 1 96 ? 4.434 -12.195 -11.329 1.00 93.75 96 LEU A CA 1
ATOM 681 C C . LEU A 1 96 ? 5.497 -11.758 -10.310 1.00 93.75 96 LEU A C 1
ATOM 683 O O . LEU A 1 96 ? 6.343 -10.932 -10.639 1.00 93.75 96 LEU A O 1
ATOM 687 N N . ALA A 1 97 ? 5.537 -12.364 -9.122 1.00 94.06 97 ALA A N 1
ATOM 688 C CA . ALA A 1 97 ? 6.571 -12.111 -8.118 1.00 94.06 97 ALA A CA 1
ATOM 689 C C . ALA A 1 97 ? 8.006 -12.304 -8.650 1.00 94.06 97 ALA A C 1
ATOM 691 O O . ALA A 1 97 ? 8.907 -11.557 -8.277 1.00 94.06 97 ALA A O 1
ATOM 692 N N . LYS A 1 98 ? 8.222 -13.246 -9.580 1.00 91.88 98 LYS A N 1
ATOM 693 C CA . LYS A 1 98 ? 9.541 -13.527 -10.187 1.00 91.88 98 LYS A CA 1
ATOM 694 C C . LYS A 1 98 ? 9.996 -12.450 -11.179 1.00 91.88 98 LYS A C 1
ATOM 696 O O . LYS A 1 98 ? 11.152 -12.453 -11.596 1.00 91.88 98 LYS A O 1
ATOM 701 N N . VAL A 1 99 ? 9.097 -11.554 -11.589 1.00 92.31 99 VAL A N 1
ATOM 702 C CA . VAL A 1 99 ? 9.404 -10.421 -12.479 1.00 92.31 99 VAL A CA 1
ATOM 703 C C . VAL A 1 99 ? 10.169 -9.332 -11.724 1.00 92.31 99 VAL A C 1
ATOM 705 O O . VAL A 1 99 ? 10.948 -8.585 -12.322 1.00 92.31 99 VAL A O 1
ATOM 708 N N . PHE A 1 100 ? 9.981 -9.257 -10.405 1.00 93.62 100 PHE A N 1
ATOM 709 C CA . PHE A 1 100 ? 10.618 -8.258 -9.564 1.00 93.62 100 PHE A CA 1
ATOM 710 C C . PHE A 1 100 ? 12.066 -8.663 -9.241 1.00 93.62 100 PHE A C 1
ATOM 712 O O . PHE A 1 100 ? 12.306 -9.773 -8.766 1.00 93.62 100 PHE A O 1
ATOM 719 N N . PRO A 1 101 ? 13.050 -7.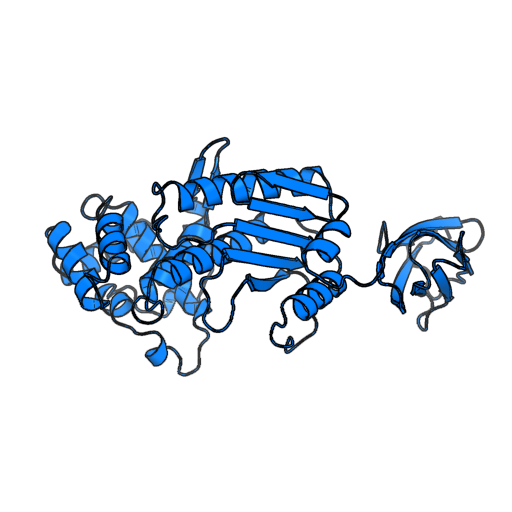782 -9.489 1.00 92.81 101 PRO A N 1
ATOM 720 C CA . PRO A 1 101 ? 14.463 -8.061 -9.237 1.00 92.81 101 PRO A CA 1
ATOM 721 C C . PRO A 1 101 ? 14.798 -8.071 -7.743 1.00 92.81 101 PRO A C 1
ATOM 723 O O . PRO A 1 101 ? 15.770 -8.707 -7.339 1.00 92.81 101 PRO A O 1
ATOM 726 N N . TRP A 1 102 ? 14.010 -7.365 -6.929 1.00 95.88 102 TRP A N 1
ATOM 727 C CA . TRP A 1 102 ? 14.206 -7.262 -5.492 1.00 95.88 102 TRP A CA 1
ATOM 728 C C . TRP A 1 102 ? 13.008 -7.847 -4.771 1.00 95.88 102 TRP A C 1
ATOM 730 O O . TRP A 1 102 ? 11.861 -7.532 -5.087 1.00 95.88 102 TRP A O 1
ATOM 740 N N . SER A 1 103 ? 13.288 -8.681 -3.780 1.00 97.75 103 SER A N 1
ATOM 741 C CA . SER A 1 103 ? 12.271 -9.252 -2.914 1.00 97.75 103 SER A CA 1
ATOM 742 C C . SER A 1 103 ? 12.821 -9.431 -1.512 1.00 97.75 103 SER A C 1
ATOM 744 O O . SER A 1 103 ? 13.987 -9.791 -1.350 1.00 97.75 103 SER A O 1
ATOM 746 N N . ALA A 1 104 ? 11.970 -9.252 -0.511 1.00 97.69 104 ALA A N 1
ATOM 747 C CA . ALA A 1 104 ? 12.272 -9.598 0.870 1.00 97.69 104 ALA A CA 1
ATOM 748 C C . ALA A 1 104 ? 11.057 -10.291 1.489 1.00 97.69 104 ALA A C 1
ATOM 750 O O . ALA A 1 104 ? 9.920 -10.071 1.072 1.00 97.69 104 ALA A O 1
ATOM 751 N N . SER A 1 105 ? 11.280 -11.211 2.422 1.00 97.81 105 SER A N 1
ATOM 752 C CA . SER A 1 105 ? 10.202 -12.006 3.017 1.00 97.81 105 SER A CA 1
ATOM 753 C C . SER A 1 105 ? 10.528 -12.384 4.453 1.00 97.81 105 SER A C 1
ATOM 755 O O . SER A 1 105 ? 11.686 -12.598 4.810 1.00 97.81 105 SER A O 1
ATOM 757 N N . GLY A 1 106 ? 9.487 -12.469 5.271 1.00 96.00 106 GLY A N 1
ATOM 758 C CA . GLY A 1 106 ? 9.543 -12.839 6.677 1.00 96.00 106 GLY A CA 1
ATOM 759 C C . GLY A 1 106 ? 8.211 -13.429 7.137 1.00 96.00 106 GLY A C 1
ATOM 760 O O . GLY A 1 106 ? 7.358 -13.743 6.307 1.00 96.00 106 GLY A O 1
ATOM 761 N N . PRO A 1 107 ? 8.015 -13.608 8.451 1.00 94.56 107 PRO A N 1
ATOM 762 C CA . PRO A 1 107 ? 6.762 -14.130 8.986 1.00 94.56 107 PRO A CA 1
ATOM 763 C C . PRO A 1 107 ? 5.561 -13.271 8.560 1.00 94.56 107 PRO A C 1
ATOM 765 O O . PRO A 1 107 ? 5.425 -12.135 9.002 1.00 94.56 107 PRO A O 1
ATOM 768 N N . GLY A 1 108 ? 4.708 -13.820 7.693 1.00 93.12 108 GLY A N 1
ATOM 769 C CA . GLY A 1 108 ? 3.453 -13.204 7.255 1.00 93.12 108 GLY A CA 1
ATOM 770 C C . GLY A 1 108 ? 3.576 -12.018 6.291 1.00 93.12 108 GLY A C 1
ATOM 771 O O . GLY A 1 108 ? 2.550 -11.527 5.847 1.00 93.12 108 GLY A O 1
ATOM 772 N N . VAL A 1 109 ? 4.777 -11.565 5.918 1.00 95.88 109 VAL A N 1
ATOM 773 C CA . VAL A 1 109 ? 4.949 -10.432 4.989 1.00 95.88 109 VAL A CA 1
ATOM 774 C C . VAL A 1 109 ? 6.007 -10.725 3.942 1.00 95.88 109 VAL A C 1
ATOM 776 O O . VAL A 1 109 ? 7.117 -11.151 4.272 1.00 95.88 109 VAL A O 1
ATOM 779 N N . SER A 1 110 ? 5.693 -10.378 2.699 1.00 97.62 110 SER A N 1
ATOM 780 C CA . SER A 1 110 ? 6.627 -10.344 1.578 1.00 97.62 110 SER A CA 1
ATOM 781 C C . SER A 1 110 ? 6.515 -9.022 0.821 1.00 97.62 110 SER A C 1
ATOM 783 O O . SER A 1 110 ? 5.424 -8.485 0.642 1.00 97.62 110 SER A O 1
ATOM 785 N N . THR A 1 111 ? 7.643 -8.491 0.352 1.00 97.00 111 THR A N 1
ATOM 786 C CA . THR A 1 111 ? 7.678 -7.343 -0.563 1.00 97.00 111 THR A CA 1
ATOM 787 C C . THR A 1 111 ? 8.441 -7.693 -1.831 1.00 97.00 111 THR A C 1
ATOM 789 O O . THR A 1 111 ? 9.414 -8.449 -1.790 1.00 97.00 111 THR A O 1
ATOM 792 N N . TYR A 1 112 ? 8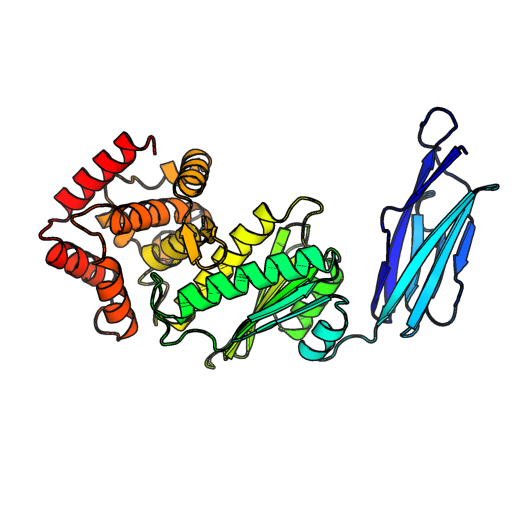.016 -7.100 -2.940 1.00 97.00 112 TYR A N 1
ATOM 793 C CA . TYR A 1 112 ? 8.583 -7.244 -4.273 1.00 97.00 112 TYR A CA 1
ATOM 794 C C . TYR A 1 112 ? 8.720 -5.852 -4.892 1.00 97.00 112 TYR A C 1
ATOM 796 O O . TYR A 1 112 ? 7.783 -5.056 -4.828 1.00 97.00 112 TYR A O 1
ATOM 804 N N . SER A 1 113 ? 9.878 -5.520 -5.465 1.00 94.19 113 SER A N 1
ATOM 805 C CA . SER A 1 113 ? 10.130 -4.185 -6.021 1.00 94.19 113 SER A CA 1
ATOM 806 C C . SER A 1 113 ? 11.065 -4.199 -7.225 1.00 94.19 113 SER A C 1
ATOM 808 O O . SER A 1 113 ? 12.056 -4.927 -7.251 1.00 94.19 113 SER A O 1
ATOM 810 N N . ASP A 1 114 ? 10.750 -3.371 -8.222 1.00 91.31 114 ASP A N 1
ATOM 811 C CA . ASP A 1 114 ? 11.603 -3.088 -9.384 1.00 91.31 114 ASP A CA 1
ATOM 812 C C . ASP A 1 114 ? 12.342 -1.746 -9.279 1.00 91.31 114 ASP A C 1
ATOM 814 O O . ASP A 1 114 ? 13.076 -1.365 -10.188 1.00 91.31 114 ASP A O 1
ATOM 818 N N . ILE A 1 115 ? 12.192 -1.054 -8.148 1.00 89.56 115 ILE A N 1
ATOM 819 C CA . ILE A 1 115 ? 12.670 0.317 -7.969 1.00 89.56 115 ILE A CA 1
ATOM 820 C C . ILE A 1 115 ? 14.110 0.338 -7.448 1.00 89.56 115 ILE A C 1
ATOM 822 O O . ILE A 1 115 ? 14.952 1.082 -7.948 1.00 89.56 115 ILE A O 1
ATOM 826 N N . GLY A 1 116 ? 14.413 -0.501 -6.455 1.00 90.00 116 GLY A N 1
ATOM 827 C CA . GLY A 1 116 ? 15.745 -0.612 -5.866 1.00 90.00 116 GLY A CA 1
ATOM 828 C C . GLY A 1 116 ? 15.769 -1.522 -4.640 1.00 90.00 116 GLY A C 1
ATOM 829 O O . GLY A 1 116 ? 14.793 -1.593 -3.896 1.00 90.00 116 GLY A O 1
ATOM 830 N N . SER A 1 117 ? 16.898 -2.196 -4.407 1.00 94.25 117 SER A N 1
ATOM 831 C CA . SER A 1 117 ? 17.058 -3.131 -3.284 1.00 94.25 117 SER A CA 1
ATOM 832 C C . SER A 1 117 ? 16.930 -2.43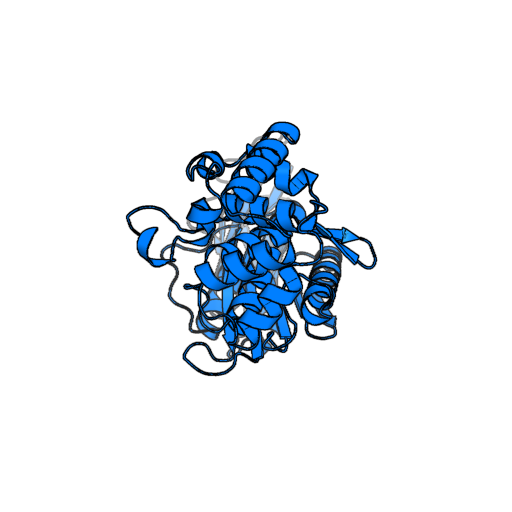7 -1.928 1.00 94.25 117 SER A C 1
ATOM 834 O O . SER A 1 117 ? 16.122 -2.851 -1.108 1.00 94.25 117 SER A O 1
ATOM 836 N N . ALA A 1 118 ? 17.640 -1.323 -1.722 1.00 91.50 118 ALA A N 1
ATOM 837 C CA . ALA A 1 118 ? 17.586 -0.569 -0.468 1.00 91.50 118 ALA A CA 1
ATOM 838 C C . ALA A 1 118 ? 16.173 -0.054 -0.148 1.00 91.50 118 ALA A C 1
ATOM 840 O O . ALA A 1 118 ? 15.752 -0.057 1.008 1.00 91.50 118 ALA A O 1
ATOM 841 N N . GLU A 1 119 ? 15.419 0.368 -1.167 1.00 90.12 119 GLU A N 1
ATOM 842 C CA . GLU A 1 119 ? 14.028 0.770 -0.969 1.00 90.12 119 GLU A CA 1
ATOM 843 C C . GLU A 1 119 ? 13.115 -0.425 -0.678 1.00 90.12 119 GLU A C 1
ATOM 845 O O . GLU A 1 119 ? 12.212 -0.307 0.148 1.00 90.12 119 GLU A O 1
ATOM 850 N N . ASN A 1 120 ? 13.326 -1.568 -1.342 1.00 93.56 120 ASN A N 1
ATOM 851 C CA . ASN A 1 120 ? 12.600 -2.799 -1.042 1.00 93.56 120 ASN A CA 1
ATOM 852 C C . ASN A 1 120 ? 12.829 -3.232 0.407 1.00 93.56 120 ASN A C 1
ATOM 854 O O . ASN A 1 120 ? 11.869 -3.509 1.115 1.00 93.56 120 ASN A O 1
ATOM 858 N N . ASP A 1 121 ? 14.080 -3.227 0.861 1.00 93.12 121 ASP A N 1
ATOM 859 C CA . ASP A 1 121 ? 14.448 -3.610 2.222 1.00 93.12 121 ASP A CA 1
ATOM 860 C C . ASP A 1 121 ? 13.838 -2.655 3.254 1.00 93.12 121 ASP A C 1
ATOM 862 O O . ASP A 1 121 ? 13.320 -3.099 4.279 1.00 93.12 121 ASP A O 1
ATOM 866 N N . ALA A 1 122 ? 13.821 -1.347 2.967 1.00 89.50 122 ALA A N 1
ATOM 867 C CA . ALA A 1 122 ? 13.161 -0.358 3.815 1.00 89.50 122 ALA A CA 1
ATOM 868 C C . ALA A 1 122 ? 11.641 -0.581 3.892 1.00 89.50 122 ALA A C 1
ATOM 870 O O . ALA A 1 122 ? 11.068 -0.511 4.979 1.00 89.50 122 ALA A O 1
ATOM 871 N N . ARG A 1 123 ? 10.981 -0.882 2.764 1.00 90.69 123 ARG A N 1
ATOM 872 C CA . ARG A 1 123 ? 9.548 -1.226 2.728 1.00 90.69 123 ARG A CA 1
ATOM 873 C C . ARG A 1 123 ? 9.276 -2.543 3.458 1.00 90.69 123 ARG A C 1
ATOM 875 O O . ARG A 1 123 ? 8.333 -2.616 4.234 1.00 90.69 123 ARG A O 1
ATOM 882 N N . PHE A 1 124 ? 10.118 -3.557 3.291 1.00 93.31 124 PHE A N 1
ATOM 883 C CA . PHE A 1 124 ? 9.981 -4.830 3.995 1.00 93.31 124 PHE A CA 1
ATOM 884 C C . PHE A 1 124 ? 10.133 -4.683 5.503 1.00 93.31 124 PHE A C 1
ATOM 886 O O . PHE A 1 124 ? 9.258 -5.121 6.246 1.00 93.31 124 PHE A O 1
ATOM 893 N N . ALA A 1 125 ? 11.203 -4.024 5.959 1.00 91.19 125 ALA A N 1
ATOM 894 C CA . ALA A 1 125 ? 11.367 -3.685 7.368 1.00 91.19 125 ALA A CA 1
ATOM 895 C C . ALA A 1 125 ? 10.137 -2.925 7.873 1.00 91.19 125 ALA A C 1
ATOM 897 O O . ALA A 1 125 ? 9.679 -3.163 8.993 1.00 91.19 125 ALA A O 1
ATOM 898 N N . HIS A 1 126 ? 9.566 -2.077 7.008 1.00 88.88 126 HIS A N 1
ATOM 899 C CA . HIS A 1 126 ? 8.396 -1.309 7.351 1.00 88.88 126 HIS A CA 1
ATOM 900 C C . HIS A 1 126 ? 7.151 -2.164 7.608 1.00 88.88 126 HIS A C 1
ATOM 902 O O . HIS A 1 126 ? 6.599 -2.181 8.712 1.00 88.88 126 HIS A O 1
ATOM 908 N N . PHE A 1 127 ? 6.721 -2.908 6.595 1.00 91.06 127 PHE A N 1
ATOM 909 C CA . PHE A 1 127 ? 5.514 -3.720 6.686 1.00 91.06 127 PHE A CA 1
ATOM 910 C C . PHE A 1 127 ? 5.677 -4.912 7.626 1.00 91.06 127 PHE A C 1
ATOM 912 O O . PHE A 1 127 ? 4.705 -5.305 8.252 1.00 91.06 127 PHE A O 1
ATOM 919 N N . SER A 1 128 ? 6.890 -5.435 7.814 1.00 91.69 128 SER A N 1
ATOM 920 C CA . SER A 1 128 ? 7.167 -6.481 8.807 1.00 91.69 128 SER A CA 1
ATOM 921 C C . SER A 1 128 ? 6.934 -5.991 10.242 1.00 91.69 128 SER A C 1
ATOM 923 O O . SER A 1 128 ? 6.322 -6.689 11.057 1.00 91.69 128 SER A O 1
ATOM 925 N N . ALA A 1 129 ? 7.354 -4.761 10.558 1.00 89.44 129 ALA A N 1
ATOM 926 C CA . ALA A 1 129 ? 7.113 -4.168 11.869 1.00 89.44 129 ALA A CA 1
ATOM 927 C C . ALA A 1 129 ? 5.627 -3.842 12.094 1.00 89.44 129 ALA A C 1
ATOM 929 O O . ALA A 1 129 ? 5.104 -4.133 13.172 1.00 89.44 129 ALA A O 1
ATOM 930 N N . LEU A 1 130 ? 4.933 -3.301 11.083 1.00 89.44 130 LEU A N 1
ATOM 931 C CA . LEU A 1 130 ? 3.484 -3.078 11.158 1.00 89.44 130 LEU A CA 1
ATOM 932 C C . LEU A 1 130 ? 2.719 -4.401 11.298 1.00 89.44 130 LEU A C 1
ATOM 934 O O . LEU A 1 130 ? 1.870 -4.524 12.175 1.00 89.44 130 LEU A O 1
ATOM 938 N N . TRP A 1 131 ? 3.057 -5.412 10.500 1.00 91.69 131 TRP A N 1
ATOM 939 C CA . TRP A 1 131 ? 2.454 -6.737 10.595 1.00 91.69 131 TRP A CA 1
ATOM 940 C C . TRP A 1 131 ? 2.635 -7.334 11.981 1.00 91.69 131 TRP A C 1
ATOM 942 O O . TRP A 1 131 ? 1.655 -7.719 12.599 1.00 91.69 131 TRP A O 1
ATOM 952 N N . THR A 1 132 ? 3.857 -7.321 12.519 1.00 90.12 132 THR A N 1
ATOM 953 C CA . THR A 1 132 ? 4.135 -7.804 13.880 1.00 90.12 132 THR A CA 1
ATOM 954 C C . THR A 1 132 ? 3.313 -7.052 14.930 1.00 90.12 132 THR A C 1
ATOM 956 O O . THR A 1 132 ? 2.834 -7.660 15.886 1.00 90.12 132 THR A O 1
ATOM 959 N N . TYR A 1 133 ? 3.127 -5.740 14.764 1.00 88.94 133 TYR A N 1
ATOM 960 C CA . TYR A 1 133 ? 2.300 -4.928 15.659 1.00 88.94 133 TYR A CA 1
ATOM 961 C C . TYR A 1 133 ? 0.816 -5.326 15.601 1.00 88.94 133 TYR A C 1
ATOM 963 O O . TYR A 1 133 ? 0.176 -5.495 16.641 1.00 88.94 133 TYR A O 1
ATOM 971 N N . LEU A 1 134 ? 0.275 -5.520 14.397 1.00 89.19 134 LEU A N 1
ATOM 972 C CA . LEU A 1 134 ? -1.119 -5.912 14.187 1.00 89.19 134 LEU A CA 1
ATOM 973 C C . LEU A 1 134 ? -1.372 -7.372 14.609 1.00 89.19 134 LEU A C 1
ATOM 975 O O . LEU A 1 134 ? -2.293 -7.655 15.371 1.00 89.19 134 LEU A O 1
ATOM 979 N N . SER A 1 135 ? -0.512 -8.303 14.192 1.00 88.50 135 SER A N 1
ATOM 980 C CA . SER A 1 135 ? -0.643 -9.741 14.454 1.00 88.50 135 SER A CA 1
ATOM 981 C C . SER A 1 135 ? -0.208 -10.151 15.864 1.00 88.50 135 SER A C 1
ATOM 983 O O . SER A 1 135 ? -0.588 -11.215 16.345 1.00 88.50 135 SER A O 1
ATOM 985 N N . GLY A 1 136 ? 0.615 -9.347 16.539 1.00 84.88 136 GLY A N 1
ATOM 986 C CA . GLY A 1 136 ? 1.102 -9.618 17.895 1.00 84.88 136 GLY A CA 1
ATOM 987 C C . GLY A 1 136 ? 0.081 -9.325 18.997 1.00 84.88 136 GLY A C 1
ATOM 988 O O . GLY A 1 136 ? 0.369 -9.562 20.168 1.00 84.88 136 GLY A O 1
ATOM 989 N N . GLY A 1 137 ? -1.091 -8.782 18.647 1.00 78.25 137 GLY A N 1
ATOM 990 C CA . GLY A 1 137 ? -2.137 -8.405 19.602 1.00 78.25 137 GLY A CA 1
ATOM 991 C C . GLY A 1 137 ? -1.799 -7.181 20.460 1.00 78.25 137 GLY A C 1
ATOM 992 O O . GLY A 1 137 ? -2.545 -6.863 21.380 1.00 78.25 137 GLY A O 1
ATOM 993 N N . THR A 1 138 ? -0.689 -6.496 20.176 1.00 80.50 138 THR A N 1
ATOM 994 C CA . THR A 1 138 ? -0.298 -5.247 20.846 1.00 80.50 138 THR A CA 1
ATOM 995 C C . THR A 1 138 ? -0.932 -4.018 20.199 1.00 80.50 138 THR A C 1
ATOM 997 O O . THR A 1 138 ? -1.001 -2.966 20.835 1.00 80.50 138 THR A O 1
ATOM 1000 N N . GLY A 1 139 ? -1.399 -4.145 18.953 1.00 82.56 139 GLY A N 1
ATOM 1001 C CA . GLY A 1 139 ? -2.142 -3.108 18.253 1.00 82.56 139 GLY A CA 1
ATOM 1002 C C . GLY A 1 139 ? -3.595 -2.949 18.684 1.00 82.56 139 GLY A C 1
ATOM 1003 O O . GLY A 1 139 ? -4.104 -3.642 19.562 1.00 82.56 139 GLY A O 1
ATOM 1004 N N . LEU A 1 140 ? -4.283 -2.011 18.034 1.00 85.31 140 LEU A N 1
ATOM 1005 C CA . LEU A 1 140 ? -5.713 -1.788 18.209 1.00 85.31 140 LEU A CA 1
ATOM 1006 C C . LEU A 1 140 ? -6.539 -2.968 17.673 1.00 85.31 140 LEU A C 1
ATOM 1008 O O . LEU A 1 140 ? -7.506 -3.376 18.310 1.00 85.31 140 LEU A O 1
ATOM 1012 N N . LEU A 1 141 ? -6.128 -3.531 16.534 1.00 85.19 141 LEU A N 1
ATOM 1013 C CA . LEU A 1 141 ? -6.833 -4.620 15.855 1.00 85.19 141 LEU A CA 1
ATOM 1014 C C . LEU A 1 141 ? -6.430 -5.993 16.407 1.00 85.19 141 LEU A C 1
ATOM 1016 O O . LEU A 1 141 ? -5.254 -6.207 16.730 1.00 85.19 141 LEU A O 1
ATOM 1020 N N . PRO A 1 142 ? -7.373 -6.935 16.554 1.00 80.88 142 PRO A N 1
ATOM 1021 C CA . PRO A 1 142 ? -7.064 -8.255 17.061 1.00 80.88 142 PRO A CA 1
ATOM 1022 C C . PRO A 1 142 ? -6.409 -9.141 16.013 1.00 80.88 142 PRO A C 1
ATOM 1024 O O . PRO A 1 142 ? -6.675 -9.053 14.821 1.00 80.88 142 PRO A O 1
ATOM 1027 N N . ALA A 1 143 ? -5.543 -10.028 16.501 1.00 82.00 143 ALA A N 1
ATOM 1028 C CA . ALA A 1 143 ? -4.844 -10.999 15.670 1.00 82.00 143 ALA A CA 1
ATOM 1029 C C . ALA A 1 143 ? -5.760 -12.144 15.212 1.00 82.00 143 ALA A C 1
ATOM 1031 O O . ALA A 1 143 ? -5.466 -12.826 14.234 1.00 82.00 143 ALA A O 1
ATOM 1032 N N . SER A 1 144 ? -6.857 -12.394 15.933 1.00 81.94 144 SER A N 1
ATOM 1033 C CA . SER A 1 144 ? -7.835 -13.414 15.565 1.00 81.94 144 SER A CA 1
ATOM 1034 C C . SER A 1 144 ? -8.591 -12.987 14.312 1.00 81.94 144 SER A C 1
ATOM 1036 O O . SER A 1 144 ? -9.209 -11.926 14.308 1.00 81.94 144 SER A O 1
ATOM 1038 N N . GLY A 1 145 ? -8.562 -13.832 13.286 1.00 77.38 145 GLY A N 1
ATOM 1039 C CA . GLY A 1 145 ? -9.210 -13.567 12.002 1.00 77.38 145 GLY A CA 1
ATOM 1040 C C . GLY A 1 145 ? -8.279 -12.947 10.968 1.00 77.38 145 GLY A C 1
ATOM 1041 O O . GLY A 1 145 ? -8.527 -13.161 9.795 1.00 77.38 145 GLY A O 1
ATOM 1042 N N . ALA A 1 146 ? -7.187 -12.290 11.383 1.00 83.12 146 ALA A N 1
ATOM 1043 C CA . ALA A 1 146 ? -6.239 -11.624 10.489 1.00 83.12 146 ALA A CA 1
ATOM 1044 C C . ALA A 1 146 ? -5.774 -12.514 9.317 1.00 83.12 146 ALA A C 1
ATOM 1046 O O . ALA A 1 146 ? -5.637 -13.734 9.494 1.00 83.12 146 ALA A O 1
ATOM 1047 N N . PRO A 1 147 ? -5.458 -11.912 8.151 1.00 88.56 147 PRO A N 1
ATOM 1048 C CA . PRO A 1 147 ? -4.895 -12.658 7.032 1.00 88.56 147 PRO A CA 1
ATOM 1049 C C . PRO A 1 147 ? -3.640 -13.422 7.476 1.00 88.56 147 PRO A C 1
ATOM 1051 O O . PRO A 1 147 ? -2.901 -12.982 8.360 1.00 88.56 147 PRO A O 1
ATOM 1054 N N . SER A 1 148 ? -3.377 -14.583 6.874 1.00 91.31 148 SER A N 1
ATOM 1055 C CA . SER A 1 148 ? -2.197 -15.380 7.235 1.00 91.31 148 SER A CA 1
ATOM 1056 C C . SER A 1 148 ? -0.912 -14.834 6.614 1.00 91.31 148 SER A C 1
ATOM 1058 O O . SER A 1 148 ? 0.173 -15.058 7.159 1.00 91.31 148 SER A O 1
ATOM 1060 N N . SER A 1 149 ? -1.025 -14.093 5.509 1.00 94.50 149 SER A N 1
ATOM 1061 C CA . SER A 1 149 ? 0.089 -13.368 4.903 1.00 94.50 149 SER A CA 1
ATOM 1062 C C . SER A 1 149 ? -0.338 -12.139 4.097 1.00 94.50 149 SER A C 1
ATOM 1064 O O . SER A 1 149 ? -1.475 -12.039 3.642 1.00 94.50 149 SER A O 1
ATOM 1066 N N . ALA A 1 150 ? 0.616 -11.236 3.885 1.00 94.69 150 ALA A N 1
ATOM 1067 C CA . ALA A 1 150 ? 0.525 -10.047 3.055 1.00 94.69 150 ALA A CA 1
ATOM 1068 C C . ALA A 1 150 ? 1.671 -10.001 2.031 1.00 94.69 150 ALA A C 1
ATOM 1070 O O . ALA A 1 150 ? 2.841 -10.159 2.387 1.00 94.69 150 ALA A O 1
ATOM 1071 N N . GLU A 1 151 ? 1.352 -9.724 0.770 1.00 95.94 151 GLU A N 1
ATOM 1072 C CA . GLU A 1 151 ? 2.324 -9.496 -0.301 1.00 95.94 151 GLU A CA 1
ATOM 1073 C C . GLU A 1 151 ? 2.198 -8.072 -0.849 1.00 95.94 151 GLU A C 1
ATOM 1075 O O . GLU A 1 151 ? 1.120 -7.631 -1.246 1.00 95.94 151 GLU A O 1
ATOM 1080 N N . PHE A 1 152 ? 3.317 -7.356 -0.925 1.00 95.50 152 PHE A N 1
ATOM 1081 C CA . PHE A 1 152 ? 3.357 -5.981 -1.411 1.00 95.50 152 PHE A CA 1
ATOM 1082 C C . PHE A 1 152 ? 4.225 -5.860 -2.661 1.00 95.50 152 PHE A C 1
ATOM 1084 O O . PHE A 1 152 ? 5.419 -6.148 -2.628 1.00 95.50 152 PHE A O 1
ATOM 1091 N N . TYR A 1 153 ? 3.639 -5.386 -3.753 1.00 95.12 153 TYR A N 1
ATOM 1092 C CA . TYR A 1 153 ? 4.273 -5.245 -5.058 1.00 95.12 153 TYR A CA 1
ATOM 1093 C C . TYR A 1 153 ? 4.439 -3.763 -5.397 1.00 95.12 153 TYR A C 1
ATOM 1095 O O . TYR A 1 153 ? 3.462 -3.065 -5.660 1.00 95.12 153 TYR A O 1
ATOM 1103 N N . PHE A 1 154 ? 5.678 -3.279 -5.410 1.00 93.50 154 PHE A N 1
ATOM 1104 C CA . PHE A 1 154 ? 6.025 -1.886 -5.693 1.00 93.50 154 PHE A CA 1
ATOM 1105 C C . PHE A 1 154 ? 6.650 -1.774 -7.076 1.00 93.50 154 PHE A C 1
ATOM 1107 O O . PHE A 1 154 ? 7.725 -2.322 -7.319 1.00 93.50 154 PHE A O 1
ATOM 1114 N N . THR A 1 155 ? 6.001 -1.050 -7.981 1.00 91.44 155 THR A N 1
ATOM 1115 C CA . THR A 1 155 ? 6.488 -0.897 -9.355 1.00 91.44 155 THR A CA 1
ATOM 1116 C C . THR A 1 155 ? 6.418 0.544 -9.832 1.00 91.44 155 THR A C 1
ATOM 1118 O O . THR A 1 155 ? 5.562 1.304 -9.392 1.00 91.44 155 THR A O 1
ATOM 1121 N N . ARG A 1 156 ? 7.297 0.939 -10.754 1.00 87.50 156 ARG A N 1
ATOM 1122 C CA . ARG A 1 156 ? 7.108 2.165 -11.560 1.00 87.50 156 ARG A CA 1
ATOM 1123 C C . ARG A 1 156 ? 6.370 1.904 -12.875 1.00 87.50 156 ARG A C 1
ATOM 1125 O O . ARG A 1 156 ? 6.001 2.849 -13.568 1.00 87.50 156 ARG A O 1
ATOM 1132 N N . ASP A 1 157 ? 6.150 0.640 -13.221 1.00 86.19 157 ASP A N 1
ATOM 1133 C CA . ASP A 1 157 ? 5.502 0.225 -14.456 1.00 86.19 157 ASP A CA 1
ATOM 1134 C C . ASP A 1 157 ? 4.019 -0.081 -14.219 1.00 86.19 157 ASP A C 1
ATOM 1136 O O . ASP A 1 157 ? 3.631 -1.127 -13.698 1.00 86.19 157 ASP A O 1
ATOM 1140 N N . ALA A 1 158 ? 3.161 0.831 -14.669 1.00 86.62 158 ALA A N 1
ATOM 1141 C CA . ALA A 1 158 ? 1.714 0.669 -14.603 1.00 86.62 158 ALA A CA 1
ATOM 1142 C C . ALA A 1 158 ? 1.210 -0.620 -15.296 1.00 86.62 158 ALA A C 1
ATOM 1144 O O . ALA A 1 158 ? 0.161 -1.144 -14.916 1.00 86.62 158 ALA A O 1
ATOM 1145 N N . ASN A 1 159 ? 1.949 -1.187 -16.260 1.00 84.81 159 ASN A N 1
ATOM 1146 C CA . ASN A 1 159 ? 1.563 -2.452 -16.897 1.00 84.81 159 ASN A CA 1
ATOM 1147 C C . ASN A 1 159 ? 1.723 -3.652 -15.959 1.00 84.81 159 ASN A C 1
ATOM 1149 O O . ASN A 1 159 ? 0.939 -4.596 -16.041 1.00 84.81 159 ASN A O 1
ATOM 1153 N N . ILE A 1 160 ? 2.691 -3.613 -15.039 1.00 86.44 160 ILE A N 1
ATOM 1154 C CA . ILE A 1 160 ? 2.854 -4.650 -14.014 1.00 86.44 160 ILE A CA 1
ATOM 1155 C C . ILE A 1 160 ? 1.637 -4.644 -13.074 1.00 86.44 160 ILE A C 1
ATOM 1157 O O . ILE A 1 160 ? 1.110 -5.708 -12.749 1.00 86.44 160 ILE A O 1
ATOM 1161 N N . LEU A 1 161 ? 1.112 -3.462 -12.725 1.00 87.81 161 LEU A N 1
ATOM 1162 C CA . LEU A 1 161 ? -0.140 -3.332 -11.967 1.00 87.81 161 LEU A CA 1
ATOM 1163 C C . LEU A 1 161 ? -1.343 -3.910 -12.737 1.00 87.81 161 LEU A C 1
ATOM 1165 O O . LEU A 1 161 ? -2.139 -4.662 -12.173 1.00 87.81 161 LEU A O 1
ATOM 1169 N N . LEU A 1 162 ? -1.470 -3.601 -14.034 1.00 89.38 162 LEU A N 1
ATOM 1170 C CA . LEU A 1 162 ? -2.527 -4.166 -14.887 1.00 89.38 162 LEU A CA 1
ATOM 1171 C C . LEU A 1 162 ? -2.456 -5.698 -14.946 1.00 89.38 162 LEU A C 1
ATOM 1173 O O . LEU A 1 162 ? -3.494 -6.358 -14.919 1.00 89.38 162 LEU A O 1
ATOM 1177 N N . GLN A 1 163 ? -1.247 -6.259 -14.979 1.00 90.62 163 GLN A N 1
ATOM 1178 C CA . GLN A 1 163 ? -1.039 -7.700 -14.960 1.00 90.62 163 GLN A CA 1
ATOM 1179 C C . GLN A 1 163 ? -1.441 -8.325 -13.619 1.00 90.62 163 GLN A C 1
ATOM 1181 O O . GLN A 1 163 ? -2.117 -9.355 -13.610 1.00 90.62 163 GLN A O 1
ATOM 1186 N N . GLY A 1 164 ? -1.074 -7.694 -12.498 1.00 90.19 164 GLY A N 1
ATOM 1187 C CA . GLY A 1 164 ? -1.531 -8.098 -11.166 1.00 90.19 164 GLY A CA 1
ATOM 1188 C C . GLY A 1 164 ? -3.056 -8.139 -11.089 1.00 90.19 164 GLY A C 1
ATOM 1189 O O . GLY A 1 164 ? -3.625 -9.131 -10.644 1.00 90.19 164 GLY A O 1
ATOM 1190 N N . ARG A 1 165 ? -3.730 -7.123 -11.642 1.00 88.31 165 ARG A N 1
ATOM 1191 C CA . ARG A 1 165 ? -5.198 -7.053 -11.692 1.00 88.31 165 ARG A CA 1
ATOM 1192 C C . ARG A 1 165 ? -5.812 -8.233 -12.430 1.00 88.31 165 ARG A C 1
ATOM 1194 O O . ARG A 1 165 ? -6.767 -8.831 -11.939 1.00 88.31 165 ARG A O 1
ATOM 1201 N N . GLU A 1 166 ? -5.291 -8.540 -13.620 1.00 90.06 166 GLU A N 1
ATOM 1202 C CA . GLU A 1 166 ? -5.767 -9.669 -14.426 1.00 90.06 166 GLU A CA 1
ATOM 1203 C C . GLU A 1 166 ? -5.649 -10.987 -13.654 1.00 90.06 166 GLU A C 1
ATOM 1205 O O . GLU A 1 166 ? -6.602 -11.764 -13.618 1.00 90.06 166 GLU A O 1
ATOM 1210 N N . LEU A 1 167 ? -4.513 -11.204 -12.987 1.00 90.75 167 LEU A N 1
ATOM 1211 C CA . LEU A 1 167 ? -4.257 -12.406 -12.189 1.00 90.75 167 LEU A CA 1
ATOM 1212 C C . LEU A 1 167 ? -5.161 -12.491 -10.955 1.00 90.75 167 LEU A C 1
ATOM 1214 O O . LEU A 1 167 ? -5.675 -13.562 -10.639 1.00 90.75 167 LEU A O 1
ATOM 1218 N N . CYS A 1 168 ? -5.406 -11.355 -10.308 1.00 88.12 168 CYS A N 1
ATOM 1219 C CA . CYS A 1 168 ? -6.322 -11.218 -9.181 1.00 88.12 168 CYS A CA 1
ATOM 1220 C C . CYS A 1 168 ? -7.805 -11.300 -9.573 1.00 88.12 168 CYS A C 1
ATOM 1222 O O . CYS A 1 168 ? -8.659 -11.342 -8.692 1.00 88.12 168 CYS A O 1
ATOM 1224 N N . LYS A 1 169 ? -8.140 -11.276 -10.874 1.00 87.50 169 LYS A N 1
ATOM 1225 C CA . LYS A 1 169 ? -9.523 -11.151 -11.378 1.00 87.50 169 LYS A CA 1
ATOM 1226 C C . LYS A 1 169 ? -10.278 -9.960 -10.765 1.00 87.50 169 LYS A C 1
ATOM 1228 O O . LYS A 1 169 ? -11.494 -10.018 -10.579 1.00 87.50 169 LYS A O 1
ATOM 1233 N N . ALA A 1 170 ? -9.557 -8.887 -10.447 1.00 79.81 170 ALA A N 1
ATOM 1234 C CA . ALA A 1 170 ? -10.143 -7.677 -9.887 1.00 79.81 170 ALA A CA 1
ATOM 1235 C C . ALA A 1 170 ? -10.948 -6.911 -10.953 1.00 79.81 170 ALA A C 1
ATOM 1237 O O . ALA A 1 170 ? -10.727 -7.067 -12.161 1.00 79.81 170 ALA A O 1
ATOM 1238 N N . ALA A 1 171 ? -11.895 -6.080 -10.506 1.00 77.12 171 ALA A N 1
ATOM 1239 C CA . ALA A 1 171 ? -12.709 -5.255 -11.396 1.00 77.12 171 ALA A CA 1
ATOM 1240 C C . ALA A 1 171 ? -11.823 -4.357 -12.287 1.00 77.12 171 ALA A C 1
ATOM 1242 O O . ALA A 1 171 ? -10.759 -3.910 -11.847 1.00 77.12 171 ALA A O 1
ATOM 1243 N N . PRO A 1 172 ? -12.225 -4.084 -13.544 1.00 78.31 172 PRO A N 1
ATOM 1244 C CA . PRO A 1 172 ? -11.452 -3.210 -14.417 1.00 78.31 172 PRO A CA 1
ATOM 1245 C C . PRO A 1 172 ? -11.359 -1.807 -13.811 1.00 78.31 172 PRO A C 1
ATOM 1247 O O . PRO A 1 172 ? -12.333 -1.291 -13.261 1.00 78.31 172 PRO A O 1
ATOM 1250 N N . PHE A 1 173 ? -10.198 -1.165 -13.952 1.00 73.81 173 PHE A N 1
ATOM 1251 C CA . PHE A 1 173 ? -10.070 0.237 -13.571 1.00 73.81 173 PHE A CA 1
ATOM 1252 C C . PHE A 1 173 ? -10.957 1.106 -14.469 1.00 73.81 173 PHE A C 1
ATOM 1254 O O . PHE A 1 173 ? -11.034 0.882 -15.679 1.00 73.81 173 PHE A O 1
ATOM 1261 N N . GLN A 1 174 ? -11.584 2.130 -13.888 1.00 77.38 174 GLN A N 1
ATOM 1262 C CA . GLN A 1 174 ? -12.349 3.124 -14.651 1.00 77.38 174 GLN A CA 1
ATOM 1263 C C . GLN A 1 174 ? -11.443 4.013 -15.520 1.00 77.38 174 GLN A C 1
ATOM 1265 O O . GLN A 1 174 ? -11.884 4.535 -16.541 1.00 77.38 174 GLN A O 1
ATOM 1270 N N . ALA A 1 175 ? -10.172 4.155 -15.135 1.00 81.62 175 ALA A N 1
ATOM 1271 C CA . ALA A 1 175 ? -9.135 4.874 -15.864 1.00 81.62 175 ALA A CA 1
ATOM 1272 C C . ALA A 1 175 ? -7.809 4.089 -15.824 1.00 81.62 175 ALA A C 1
ATOM 1274 O O . ALA A 1 175 ? -7.619 3.269 -14.925 1.00 81.62 175 ALA A O 1
ATOM 1275 N N . PRO A 1 176 ? -6.877 4.308 -16.769 1.00 84.50 176 PRO A N 1
ATOM 1276 C CA . PRO A 1 176 ? -5.543 3.721 -16.688 1.00 84.50 176 PRO A CA 1
ATOM 1277 C C . PRO A 1 176 ? -4.868 4.067 -15.351 1.00 84.50 176 PRO A C 1
ATOM 1279 O O . PRO A 1 176 ? -4.969 5.218 -14.920 1.00 84.50 176 PRO A O 1
ATOM 1282 N N . PRO A 1 177 ? -4.183 3.113 -14.697 1.00 85.25 177 PRO A N 1
ATOM 1283 C CA . PRO A 1 177 ? -3.521 3.392 -13.437 1.00 85.25 177 PRO A CA 1
ATOM 1284 C C . PRO A 1 177 ? -2.415 4.431 -13.621 1.00 85.25 177 PRO A C 1
ATOM 1286 O O . PRO A 1 177 ? -1.586 4.335 -14.527 1.00 85.25 177 PRO A O 1
ATOM 1289 N N . THR A 1 178 ? -2.404 5.421 -12.739 1.00 85.81 178 THR A N 1
ATOM 1290 C CA . THR A 1 178 ? -1.377 6.460 -12.656 1.00 85.81 178 THR A CA 1
ATOM 1291 C C . THR A 1 178 ? -0.453 6.215 -11.469 1.00 85.81 178 THR A C 1
ATOM 1293 O O . THR A 1 178 ? -0.717 5.362 -10.621 1.00 85.81 178 THR A O 1
ATOM 1296 N N . VAL A 1 179 ? 0.615 7.005 -11.369 1.00 84.50 179 VAL A N 1
ATOM 1297 C CA . VAL A 1 179 ? 1.412 7.113 -10.141 1.00 84.50 179 VAL A CA 1
ATOM 1298 C C . VAL A 1 179 ? 0.498 7.310 -8.926 1.00 84.50 179 VAL A C 1
ATOM 1300 O O . VAL A 1 179 ? -0.437 8.109 -8.981 1.00 84.50 179 VAL A O 1
ATOM 1303 N N . GLY A 1 180 ? 0.769 6.561 -7.859 1.00 84.69 180 GLY A N 1
ATOM 1304 C CA . GLY A 1 180 ? -0.020 6.528 -6.631 1.00 84.69 180 GLY A CA 1
ATOM 1305 C C . GLY A 1 180 ? -1.205 5.561 -6.656 1.00 84.69 180 GLY A C 1
ATOM 1306 O O . GLY A 1 180 ? -1.859 5.403 -5.631 1.00 84.69 180 GLY A O 1
ATOM 1307 N N . SER A 1 181 ? -1.492 4.898 -7.783 1.00 86.06 181 SER A N 1
ATOM 1308 C CA . SER A 1 181 ? -2.573 3.906 -7.835 1.00 86.06 181 SER A CA 1
ATOM 1309 C C . SER A 1 181 ? -2.228 2.695 -6.974 1.00 86.06 181 SER A C 1
ATOM 1311 O O . SER A 1 181 ? -1.167 2.091 -7.155 1.00 86.06 181 SER A O 1
ATOM 1313 N N . VAL A 1 182 ? -3.153 2.323 -6.091 1.00 87.94 182 VAL A N 1
ATOM 1314 C CA . VAL A 1 182 ? -3.146 1.064 -5.342 1.00 87.94 182 VAL A CA 1
ATOM 1315 C C . VAL A 1 182 ? -4.223 0.150 -5.908 1.00 87.94 182 VAL A C 1
ATOM 1317 O O . VAL A 1 182 ? -5.287 0.597 -6.335 1.00 87.94 182 VAL A O 1
ATOM 1320 N N . MET A 1 183 ? -3.955 -1.145 -5.880 1.00 89.75 183 MET A N 1
ATOM 1321 C CA . MET A 1 183 ? -4.967 -2.176 -6.027 1.00 89.75 183 MET A CA 1
ATOM 1322 C C . MET A 1 183 ? -4.690 -3.280 -5.023 1.00 89.75 183 MET A C 1
ATOM 1324 O O . MET A 1 183 ? -3.556 -3.749 -4.937 1.00 89.75 183 MET A O 1
ATOM 1328 N N . SER A 1 184 ? -5.729 -3.724 -4.328 1.00 88.62 184 SER A N 1
ATOM 1329 C CA . SER A 1 184 ? -5.687 -4.890 -3.459 1.00 88.62 184 SER A CA 1
ATOM 1330 C C . SER A 1 184 ? -6.391 -6.089 -4.097 1.00 88.62 184 SER A C 1
ATOM 1332 O O . SER A 1 184 ? -7.256 -5.943 -4.968 1.00 88.62 184 SER A O 1
ATOM 1334 N N . CYS A 1 185 ? -5.999 -7.294 -3.698 1.00 88.56 185 CYS A N 1
ATOM 1335 C CA . CYS A 1 185 ? -6.754 -8.510 -3.957 1.00 88.56 185 CYS A CA 1
ATOM 1336 C C . CYS A 1 185 ? -6.421 -9.582 -2.921 1.00 88.56 185 CYS A C 1
ATOM 1338 O O . CYS A 1 185 ? -5.291 -9.649 -2.439 1.00 88.56 185 CYS A O 1
ATOM 1340 N N . SER A 1 186 ? -7.380 -10.462 -2.642 1.00 86.88 186 SER A N 1
ATOM 1341 C CA . SER A 1 186 ? -7.219 -11.505 -1.633 1.00 86.88 186 SER A CA 1
ATOM 1342 C C . SER A 1 186 ? -7.484 -12.907 -2.179 1.00 86.88 186 SER A C 1
ATOM 1344 O O . SER A 1 186 ? -8.321 -13.109 -3.069 1.00 86.88 186 SER A O 1
ATOM 1346 N N . ASP A 1 187 ? -6.755 -13.898 -1.656 1.00 80.81 187 ASP A N 1
ATOM 1347 C CA . ASP A 1 187 ? -6.986 -15.316 -1.957 1.00 80.81 187 ASP A CA 1
ATOM 1348 C C . ASP A 1 187 ? -8.331 -15.766 -1.385 1.00 80.81 187 ASP A C 1
ATOM 1350 O O . ASP A 1 187 ? -8.378 -16.294 -0.287 1.00 80.81 187 ASP A O 1
ATOM 1354 N N . GLY A 1 188 ? -9.432 -15.591 -2.110 1.00 66.69 188 GLY A N 1
ATOM 1355 C CA . GLY A 1 188 ? -10.759 -15.975 -1.613 1.00 66.69 188 GLY A CA 1
ATOM 1356 C C . GLY A 1 188 ? -11.799 -14.863 -1.622 1.00 66.69 188 GLY A C 1
ATOM 1357 O O . GLY A 1 188 ? -12.888 -15.073 -1.077 1.00 66.69 188 GLY A O 1
ATOM 1358 N N . MET A 1 189 ? -11.519 -13.729 -2.290 1.00 56.88 189 MET A N 1
ATOM 1359 C CA . MET A 1 189 ? -12.571 -12.801 -2.724 1.00 56.88 189 MET A CA 1
ATOM 1360 C C . MET A 1 189 ? -13.768 -13.617 -3.244 1.00 56.88 189 MET A C 1
ATOM 1362 O O . MET A 1 189 ? -13.585 -14.506 -4.079 1.00 56.88 189 MET A O 1
ATOM 1366 N N . TRP A 1 190 ? -14.969 -13.311 -2.733 1.00 52.28 190 TRP A N 1
ATOM 1367 C CA . TRP A 1 190 ? -16.257 -13.990 -2.990 1.00 52.28 190 TRP A CA 1
ATOM 1368 C C . TRP A 1 190 ? -16.640 -15.177 -2.083 1.00 52.28 190 TRP A C 1
ATOM 1370 O O . TRP A 1 190 ? -17.415 -16.039 -2.498 1.00 52.28 190 TRP A O 1
ATOM 1380 N N . GLY A 1 191 ? -16.191 -15.184 -0.822 1.00 49.75 191 GLY A N 1
ATOM 1381 C CA . GLY A 1 191 ? -16.831 -15.973 0.246 1.00 49.75 191 GLY A CA 1
ATOM 1382 C C . GLY A 1 191 ? -15.986 -17.089 0.864 1.00 49.75 191 GLY A C 1
ATOM 1383 O O . GLY A 1 191 ? -16.544 -17.956 1.535 1.00 49.75 191 GLY A O 1
ATOM 1384 N N . GLY A 1 192 ? -14.666 -17.084 0.648 1.00 56.12 192 GLY A N 1
ATOM 1385 C CA . GLY A 1 192 ? -13.716 -17.916 1.394 1.00 56.12 192 GLY A CA 1
ATOM 1386 C C . GLY A 1 192 ? -12.893 -17.087 2.391 1.00 56.12 192 GLY A C 1
ATOM 1387 O O . GLY A 1 192 ? -12.753 -15.883 2.190 1.00 56.12 192 GLY A O 1
ATOM 1388 N N . PRO A 1 193 ? -12.340 -17.697 3.458 1.00 66.69 193 PRO A N 1
ATOM 1389 C CA . PRO A 1 193 ? -11.416 -17.006 4.353 1.00 66.69 193 PRO A CA 1
ATOM 1390 C C . PRO A 1 193 ? -10.159 -16.645 3.563 1.00 66.69 193 PRO A C 1
ATOM 1392 O O . PRO A 1 193 ? -9.447 -17.542 3.103 1.00 66.69 193 PRO A O 1
ATOM 1395 N N . ALA A 1 194 ? -9.915 -15.350 3.365 1.00 69.62 194 ALA A N 1
ATOM 1396 C CA . ALA A 1 194 ? -8.767 -14.938 2.582 1.00 69.62 194 ALA A CA 1
ATOM 1397 C C . ALA A 1 194 ? -7.465 -15.212 3.339 1.00 69.62 194 ALA A C 1
ATOM 1399 O O . ALA A 1 194 ? -7.259 -14.729 4.449 1.00 69.62 194 ALA A O 1
ATOM 1400 N N . THR A 1 195 ? -6.589 -16.034 2.764 1.00 84.44 195 THR A N 1
ATOM 1401 C CA . THR A 1 195 ? -5.324 -16.394 3.423 1.00 84.44 195 THR A CA 1
ATOM 1402 C C . THR A 1 195 ? -4.237 -15.371 3.125 1.00 84.44 195 THR A C 1
ATOM 1404 O O . THR A 1 195 ? -3.480 -14.980 4.008 1.00 84.44 195 THR A O 1
ATOM 1407 N N . THR A 1 196 ? -4.184 -14.891 1.886 1.00 90.62 196 THR A N 1
ATOM 1408 C CA . THR A 1 196 ? -3.166 -13.938 1.447 1.00 90.62 196 THR A CA 1
ATOM 1409 C C . THR A 1 196 ? -3.826 -12.681 0.940 1.00 90.62 196 THR A C 1
ATOM 1411 O O . THR A 1 196 ? -4.622 -12.744 0.002 1.00 90.62 196 THR A O 1
ATOM 1414 N N . GLU A 1 197 ? -3.436 -11.554 1.513 1.00 92.31 197 GLU A N 1
ATOM 1415 C CA . GLU A 1 197 ? -3.750 -10.237 0.984 1.00 92.31 197 GLU A CA 1
ATOM 1416 C C . GLU A 1 197 ? -2.607 -9.741 0.112 1.00 92.31 197 GLU A C 1
ATOM 1418 O O . GLU A 1 197 ? -1.432 -9.952 0.417 1.00 92.31 197 GLU A O 1
ATOM 1423 N N . ARG A 1 198 ? -2.939 -9.105 -1.006 1.00 93.44 198 ARG A N 1
ATOM 1424 C CA . ARG A 1 198 ? -1.952 -8.632 -1.972 1.00 93.44 198 ARG A CA 1
ATOM 1425 C C . ARG A 1 198 ? -2.245 -7.214 -2.359 1.00 93.44 198 ARG A C 1
ATOM 1427 O O . ARG A 1 198 ? -3.366 -6.915 -2.748 1.00 93.44 198 ARG A O 1
ATOM 1434 N N . TRP A 1 199 ? -1.214 -6.386 -2.368 1.00 93.25 199 TRP A N 1
ATOM 1435 C CA . TRP A 1 199 ? -1.322 -5.010 -2.814 1.00 93.25 199 TRP A CA 1
ATOM 1436 C C . TRP A 1 199 ? -0.297 -4.704 -3.881 1.00 93.25 199 TRP A C 1
ATOM 1438 O O . TRP A 1 199 ? 0.884 -5.012 -3.748 1.00 93.25 199 TRP A O 1
ATOM 1448 N N . PHE A 1 200 ? -0.759 -4.041 -4.925 1.00 92.44 200 PHE A N 1
ATOM 1449 C CA . PHE A 1 200 ? 0.044 -3.598 -6.042 1.00 92.44 200 PHE A CA 1
ATOM 1450 C C . PHE A 1 200 ? 0.008 -2.078 -6.082 1.00 92.44 200 PHE A C 1
ATOM 1452 O O . PHE A 1 200 ? -1.069 -1.483 -6.119 1.00 92.44 200 PHE A O 1
ATOM 1459 N N . TYR A 1 201 ? 1.183 -1.461 -6.077 1.00 91.56 201 TYR A N 1
ATOM 1460 C CA . TYR A 1 201 ? 1.339 -0.022 -5.971 1.00 91.56 201 TYR A CA 1
ATOM 1461 C C . TYR A 1 201 ? 2.234 0.527 -7.074 1.00 91.56 201 TYR A C 1
ATOM 1463 O O . TYR A 1 201 ? 3.380 0.092 -7.234 1.00 91.56 201 TYR A O 1
ATOM 1471 N N . VAL A 1 202 ? 1.718 1.513 -7.811 1.00 89.31 202 VAL A N 1
ATOM 1472 C CA . VAL A 1 202 ? 2.522 2.282 -8.767 1.00 89.31 202 VAL A CA 1
ATOM 1473 C C . VAL A 1 202 ? 3.209 3.414 -8.016 1.00 89.31 202 VAL A C 1
ATOM 1475 O O . VAL A 1 202 ? 2.616 4.465 -7.771 1.00 89.31 202 VAL A O 1
ATOM 1478 N N . ALA A 1 203 ? 4.465 3.198 -7.645 1.00 86.00 203 ALA A N 1
ATOM 1479 C CA . ALA A 1 203 ? 5.212 4.125 -6.815 1.00 86.00 203 ALA A CA 1
ATOM 1480 C C . ALA A 1 203 ? 5.551 5.436 -7.546 1.00 86.00 203 ALA A C 1
ATOM 1482 O O . ALA A 1 203 ? 5.942 5.415 -8.720 1.00 86.00 203 ALA A O 1
ATOM 1483 N N . PRO A 1 204 ? 5.455 6.590 -6.863 1.00 82.75 204 PRO A N 1
ATOM 1484 C CA . PRO A 1 204 ? 5.989 7.845 -7.358 1.00 82.75 204 PRO A CA 1
ATOM 1485 C C . PRO A 1 204 ? 7.512 7.797 -7.492 1.00 82.75 204 PRO A C 1
ATOM 1487 O O . PRO A 1 204 ? 8.214 6.960 -6.928 1.00 82.75 204 PRO A O 1
ATOM 1490 N N . SER A 1 205 ? 8.054 8.763 -8.230 1.00 73.19 205 SER A N 1
ATOM 1491 C CA . SER A 1 205 ? 9.500 9.003 -8.299 1.00 73.19 205 SER A CA 1
ATOM 1492 C C . SER A 1 205 ? 10.085 9.576 -6.997 1.00 73.19 205 SER A C 1
ATOM 1494 O O . SER A 1 205 ? 11.302 9.693 -6.877 1.00 73.19 205 SER A O 1
ATOM 1496 N N . ASN A 1 206 ? 9.222 9.979 -6.061 1.00 66.50 206 ASN A N 1
ATOM 1497 C CA . ASN A 1 206 ? 9.531 10.703 -4.827 1.00 66.50 206 ASN A CA 1
ATOM 1498 C C . ASN A 1 206 ? 9.639 9.756 -3.610 1.00 66.50 206 ASN A C 1
ATOM 1500 O O . ASN A 1 206 ? 9.231 8.602 -3.704 1.00 66.50 206 ASN A O 1
ATOM 1504 N N . PRO A 1 207 ? 10.232 10.205 -2.482 1.00 59.09 207 PRO A N 1
ATOM 1505 C CA . PRO A 1 207 ? 10.690 9.314 -1.413 1.00 59.09 207 PRO A CA 1
ATOM 1506 C C . PRO A 1 207 ? 9.572 8.558 -0.678 1.00 59.09 207 PRO A C 1
ATOM 1508 O O . PRO A 1 207 ? 8.443 9.028 -0.576 1.00 59.09 207 PRO A O 1
ATOM 1511 N N . LEU A 1 208 ? 9.982 7.431 -0.079 1.00 64.56 208 LEU A N 1
ATOM 1512 C CA . LEU A 1 208 ? 9.242 6.391 0.662 1.00 64.56 208 LEU A CA 1
ATOM 1513 C C . LEU A 1 208 ? 8.043 6.813 1.542 1.00 64.56 208 LEU A C 1
ATOM 1515 O O . LEU A 1 208 ? 7.242 5.954 1.896 1.00 64.56 208 LEU A O 1
ATOM 1519 N N . SER A 1 209 ? 7.922 8.076 1.954 1.00 61.91 209 SER A N 1
ATOM 1520 C CA . SER A 1 209 ? 6.966 8.495 2.986 1.00 61.91 209 SER A CA 1
ATOM 1521 C C . SER A 1 209 ? 5.509 8.570 2.520 1.00 61.91 209 SER A C 1
ATOM 1523 O O . SER A 1 209 ? 4.620 8.385 3.349 1.00 61.91 209 SER A O 1
ATOM 1525 N N . GLN A 1 210 ? 5.236 8.833 1.235 1.00 60.03 210 GLN A N 1
ATOM 1526 C CA . GLN A 1 210 ? 3.855 8.839 0.720 1.00 60.03 210 GLN A CA 1
ATOM 1527 C C . GLN A 1 210 ? 3.340 7.420 0.448 1.00 60.03 210 GLN A C 1
ATOM 1529 O O . GLN A 1 210 ? 2.208 7.110 0.809 1.00 60.03 210 GLN A O 1
ATOM 1534 N N . ASP A 1 211 ? 4.191 6.545 -0.090 1.00 65.25 211 ASP A N 1
ATOM 1535 C CA . ASP A 1 211 ? 3.873 5.141 -0.380 1.00 65.25 211 ASP A CA 1
ATOM 1536 C C . ASP A 1 211 ? 3.472 4.370 0.879 1.00 65.25 211 ASP A C 1
ATOM 1538 O O . ASP A 1 211 ? 2.596 3.512 0.848 1.00 65.25 211 ASP A O 1
ATOM 1542 N N . GLN A 1 212 ? 4.139 4.661 1.997 1.00 79.62 212 GLN A N 1
ATOM 1543 C CA . GLN A 1 212 ? 3.928 3.945 3.251 1.00 79.62 212 GLN A CA 1
ATOM 1544 C C . GLN A 1 212 ? 2.535 4.209 3.811 1.00 79.62 212 GLN A C 1
ATOM 1546 O O . GLN A 1 212 ? 1.837 3.259 4.129 1.00 79.62 212 GLN A O 1
ATOM 1551 N N . ALA A 1 213 ? 2.112 5.469 3.863 1.00 83.50 213 ALA A N 1
ATOM 1552 C CA . ALA A 1 213 ? 0.848 5.874 4.466 1.00 83.50 213 ALA A CA 1
ATOM 1553 C C . ALA A 1 213 ? -0.360 5.141 3.855 1.00 83.50 213 ALA A C 1
ATOM 1555 O O . ALA A 1 213 ? -1.099 4.459 4.563 1.00 83.50 213 ALA A O 1
ATOM 1556 N N . GLN A 1 214 ? -0.510 5.204 2.529 1.00 85.06 214 GLN A N 1
ATOM 1557 C CA . GLN A 1 214 ? -1.626 4.537 1.859 1.00 85.06 214 GLN A CA 1
ATOM 1558 C C . GLN A 1 214 ? -1.576 3.022 2.083 1.00 85.06 214 GLN A C 1
ATOM 1560 O O . GLN A 1 214 ? -2.572 2.408 2.426 1.00 85.06 214 GLN A O 1
ATOM 1565 N N . MET A 1 215 ? -0.409 2.398 1.952 1.00 88.12 215 MET A N 1
ATOM 1566 C CA . MET A 1 215 ? -0.297 0.944 2.098 1.00 88.12 215 MET A CA 1
ATOM 1567 C C . MET A 1 215 ? -0.483 0.478 3.553 1.00 88.12 215 MET A C 1
ATOM 1569 O O . MET A 1 215 ? -0.960 -0.630 3.783 1.00 88.12 215 MET A O 1
ATOM 1573 N N . GLN A 1 216 ? -0.140 1.312 4.542 1.00 90.25 216 GLN A N 1
ATOM 1574 C CA . GLN A 1 216 ? -0.478 1.088 5.952 1.00 90.25 216 GLN A CA 1
ATOM 1575 C C . GLN A 1 216 ? -1.992 1.133 6.166 1.00 90.25 216 GLN A C 1
ATOM 1577 O O . GLN A 1 216 ? -2.524 0.261 6.851 1.00 90.25 216 GLN A O 1
ATOM 1582 N N . HIS A 1 217 ? -2.667 2.131 5.579 1.00 90.50 217 HIS A N 1
ATOM 1583 C CA . HIS A 1 217 ? -4.126 2.261 5.614 1.00 90.50 217 HIS A CA 1
ATOM 1584 C C . HIS A 1 217 ? -4.783 0.996 5.056 1.00 90.50 217 HIS A C 1
ATOM 1586 O O . HIS A 1 217 ? -5.609 0.388 5.727 1.00 90.50 217 HIS A O 1
ATOM 1592 N N . GLU A 1 218 ? -4.349 0.545 3.882 1.00 89.69 218 GLU A N 1
ATOM 1593 C CA . GLU A 1 218 ? -4.913 -0.629 3.208 1.00 89.69 218 GLU A CA 1
ATOM 1594 C C . GLU A 1 218 ? -4.632 -1.940 3.965 1.00 89.69 218 GLU A C 1
ATOM 1596 O O . GLU A 1 218 ? -5.500 -2.805 4.066 1.00 89.69 218 GLU A O 1
ATOM 1601 N N . LEU A 1 219 ? -3.438 -2.093 4.556 1.00 91.06 219 LEU A N 1
ATOM 1602 C CA . LEU A 1 219 ? -3.140 -3.250 5.406 1.00 91.06 219 LEU A CA 1
ATOM 1603 C C . LEU A 1 219 ? -4.020 -3.257 6.662 1.00 91.06 219 LEU A C 1
ATOM 1605 O O . LEU A 1 219 ? -4.513 -4.309 7.067 1.00 91.06 219 LEU A O 1
ATOM 1609 N N . ALA A 1 220 ? -4.228 -2.096 7.283 1.00 91.19 220 ALA A N 1
ATOM 1610 C CA . ALA A 1 220 ? -5.129 -1.976 8.420 1.00 91.19 220 ALA A CA 1
ATOM 1611 C C . ALA A 1 220 ? -6.585 -2.285 8.034 1.00 91.19 220 ALA A C 1
ATOM 1613 O O . ALA A 1 220 ? -7.283 -2.911 8.831 1.00 91.19 220 ALA A O 1
ATOM 1614 N N . GLU A 1 221 ? -7.023 -1.908 6.824 1.00 90.25 221 GLU A N 1
ATOM 1615 C CA . GLU A 1 221 ? -8.361 -2.245 6.315 1.00 90.25 221 GLU A CA 1
ATOM 1616 C C . GLU A 1 221 ? -8.531 -3.755 6.236 1.00 90.25 221 GLU A C 1
ATOM 1618 O O . GLU A 1 221 ? -9.480 -4.282 6.812 1.00 90.25 221 GLU A O 1
ATOM 1623 N N . ALA A 1 222 ? -7.562 -4.459 5.650 1.00 89.62 222 ALA A N 1
ATOM 1624 C CA . ALA A 1 222 ? -7.610 -5.911 5.583 1.00 89.62 222 ALA A CA 1
ATOM 1625 C C . ALA A 1 222 ? -7.662 -6.559 6.974 1.00 89.62 222 ALA A C 1
ATOM 1627 O O . ALA A 1 222 ? -8.508 -7.412 7.223 1.00 89.62 222 ALA A O 1
ATOM 1628 N N . PHE A 1 223 ? -6.818 -6.145 7.924 1.00 90.75 223 PHE A N 1
ATOM 1629 C CA . PHE A 1 223 ? -6.904 -6.683 9.290 1.00 90.75 223 PHE A CA 1
ATOM 1630 C C . PHE A 1 223 ? -8.287 -6.463 9.913 1.00 90.75 223 PHE A C 1
ATOM 1632 O O . PHE A 1 223 ? -8.779 -7.336 10.626 1.00 90.75 223 PHE A O 1
ATOM 1639 N N . PHE A 1 224 ? -8.912 -5.317 9.645 1.00 90.06 224 PHE A N 1
ATOM 1640 C CA . PHE A 1 224 ? -10.237 -5.008 10.160 1.00 90.06 224 PHE A CA 1
ATOM 1641 C C . PHE A 1 224 ? -11.326 -5.872 9.521 1.00 90.06 224 PHE A C 1
ATOM 1643 O O . PHE A 1 224 ? -12.095 -6.497 10.243 1.00 90.06 224 PHE A O 1
ATOM 1650 N N . GLU A 1 225 ? -11.372 -5.931 8.190 1.00 87.75 225 GLU A N 1
ATOM 1651 C CA . GLU A 1 225 ? -12.370 -6.682 7.411 1.00 87.75 225 GLU A CA 1
ATOM 1652 C C . GLU A 1 225 ? -12.346 -8.180 7.721 1.00 87.75 225 GLU A C 1
ATOM 1654 O O . GLU A 1 225 ? -13.373 -8.853 7.716 1.00 87.75 225 GLU A O 1
ATOM 1659 N N . HIS A 1 226 ? -11.166 -8.703 8.038 1.00 86.88 226 HIS A N 1
ATOM 1660 C CA . HIS A 1 226 ? -10.983 -10.095 8.428 1.00 86.88 226 HIS A CA 1
ATOM 1661 C C . HIS A 1 226 ? -11.374 -10.387 9.878 1.00 86.88 226 HIS A C 1
ATOM 1663 O O . HIS A 1 226 ? -11.810 -11.492 10.207 1.00 86.88 226 HIS A O 1
ATOM 1669 N N . ALA A 1 227 ? -11.191 -9.412 10.765 1.00 87.31 227 ALA A N 1
ATOM 1670 C CA . ALA A 1 227 ? -11.444 -9.585 12.186 1.00 87.31 227 ALA A CA 1
ATOM 1671 C C . ALA A 1 227 ? -12.889 -9.246 12.582 1.00 87.31 227 ALA A C 1
ATOM 1673 O O . ALA A 1 227 ? -13.420 -9.834 13.523 1.00 87.31 227 ALA A O 1
ATOM 1674 N N . VAL A 1 228 ? -13.529 -8.296 11.897 1.00 87.69 228 VAL A N 1
ATOM 1675 C CA . VAL A 1 228 ? -14.828 -7.730 12.279 1.00 87.69 228 VAL A CA 1
ATOM 1676 C C . VAL A 1 228 ? -15.930 -8.231 11.332 1.00 87.69 228 VAL A C 1
ATOM 1678 O O . VAL A 1 228 ? -15.891 -7.907 10.152 1.00 87.69 228 VAL A O 1
ATOM 1681 N N . PRO A 1 229 ? -16.942 -8.979 11.824 1.00 83.38 229 PRO A N 1
ATOM 1682 C CA . PRO A 1 229 ? -17.945 -9.640 10.972 1.00 83.38 229 PRO A CA 1
ATOM 1683 C C . PRO A 1 229 ? -18.867 -8.728 10.143 1.00 83.38 229 PRO A C 1
ATOM 1685 O O . PRO A 1 229 ? -19.484 -9.205 9.193 1.00 83.38 229 PRO A O 1
ATOM 1688 N N . ASP A 1 230 ? -19.025 -7.465 10.540 1.00 85.50 230 ASP A N 1
ATOM 1689 C CA . ASP A 1 230 ? -19.810 -6.454 9.822 1.00 85.50 230 ASP A CA 1
ATOM 1690 C C . ASP A 1 230 ? -19.091 -5.106 9.930 1.00 85.50 230 ASP A C 1
ATOM 1692 O O . ASP A 1 230 ? -19.325 -4.303 10.837 1.00 85.50 230 ASP A O 1
ATOM 1696 N N . GLU A 1 231 ? -18.154 -4.862 9.019 1.00 80.94 231 GLU A N 1
ATOM 1697 C CA . GLU A 1 231 ? -17.355 -3.640 8.994 1.00 80.94 231 GLU A CA 1
ATOM 1698 C C . GLU A 1 231 ? -18.212 -2.377 8.809 1.00 80.94 231 GLU A C 1
ATOM 1700 O O . GLU A 1 231 ? -17.837 -1.286 9.248 1.00 80.94 231 GLU A O 1
ATOM 1705 N N . LYS A 1 232 ? -19.393 -2.523 8.194 1.00 83.06 232 LYS A N 1
ATOM 1706 C CA . LYS A 1 232 ? -20.324 -1.422 7.920 1.00 83.06 232 LYS A CA 1
ATOM 1707 C C . LYS A 1 232 ? -21.069 -0.989 9.165 1.00 83.06 232 LYS A C 1
ATOM 1709 O O . LYS A 1 232 ? -21.346 0.207 9.305 1.00 83.06 232 LYS A O 1
ATOM 1714 N N . GLU A 1 233 ? -21.367 -1.936 10.052 1.00 86.56 233 GLU A N 1
ATOM 1715 C CA . GLU A 1 233 ? -21.893 -1.627 11.375 1.00 86.56 233 GLU A CA 1
ATOM 1716 C C . GLU A 1 233 ? -20.872 -0.814 12.168 1.00 86.56 233 GLU A C 1
ATOM 1718 O O . GLU A 1 233 ? -21.268 0.136 12.818 1.00 86.56 233 GLU A O 1
ATOM 1723 N N . PHE A 1 234 ? -19.566 -1.067 12.040 1.00 88.06 234 PHE A N 1
ATOM 1724 C CA . PHE A 1 234 ? -18.518 -0.371 12.804 1.00 88.06 234 PHE A CA 1
ATOM 1725 C C . PHE A 1 234 ? -17.713 0.648 11.983 1.00 88.06 234 PHE A C 1
ATOM 1727 O O . PHE A 1 234 ? -16.505 0.791 12.174 1.00 88.06 234 PHE A O 1
ATOM 1734 N N . ALA A 1 235 ? -18.368 1.396 11.089 1.00 84.00 235 ALA A N 1
ATOM 1735 C CA . ALA A 1 235 ? -17.705 2.277 10.120 1.00 84.00 235 ALA A CA 1
ATOM 1736 C C . ALA A 1 235 ? -16.721 3.300 10.734 1.00 84.00 235 ALA A C 1
ATOM 1738 O O . ALA A 1 235 ? -15.648 3.527 10.170 1.00 84.00 235 ALA A O 1
ATOM 1739 N N . TRP A 1 236 ? -17.051 3.898 11.889 1.00 85.19 236 TRP A N 1
ATOM 1740 C CA . TRP A 1 236 ? -16.155 4.831 12.590 1.00 85.19 236 TRP A CA 1
ATOM 1741 C C . TRP A 1 236 ? -14.866 4.139 13.046 1.00 85.19 236 TRP A C 1
ATOM 1743 O O . TRP A 1 236 ? -13.781 4.704 12.943 1.00 85.19 236 TRP A O 1
ATOM 1753 N N . LEU A 1 237 ? -14.980 2.903 13.531 1.00 88.94 237 LEU A N 1
ATOM 1754 C CA . LEU A 1 237 ? -13.852 2.137 14.025 1.00 88.94 237 LEU A CA 1
ATOM 1755 C C . LEU A 1 237 ? -13.026 1.611 12.851 1.00 88.94 237 LEU A C 1
ATOM 1757 O O . LEU A 1 237 ? -11.805 1.727 12.880 1.00 88.94 237 LEU A O 1
ATOM 1761 N N . TYR A 1 238 ? -13.686 1.111 11.805 1.00 89.62 238 TYR A N 1
ATOM 1762 C CA . TYR A 1 238 ? -13.059 0.679 10.560 1.00 89.62 238 TYR A CA 1
ATOM 1763 C C . TYR A 1 238 ? -12.221 1.811 9.958 1.00 89.62 238 TYR A C 1
ATOM 1765 O O . TYR A 1 238 ? -10.996 1.772 10.038 1.00 89.62 238 TYR A O 1
ATOM 1773 N N . LYS A 1 239 ? -12.854 2.884 9.465 1.00 86.38 239 LYS A N 1
ATOM 1774 C CA . LYS A 1 239 ? -12.139 3.981 8.791 1.00 86.38 239 LYS A CA 1
ATOM 1775 C C . LYS A 1 239 ? -11.269 4.804 9.732 1.00 86.38 239 LYS A C 1
ATOM 1777 O O . LYS A 1 239 ? -10.224 5.298 9.322 1.00 86.38 239 LYS A O 1
ATOM 1782 N N . GLY A 1 240 ? -11.674 4.952 10.991 1.00 88.06 240 GLY A N 1
ATOM 1783 C CA . GLY A 1 240 ? -10.854 5.649 11.970 1.00 88.06 240 GLY A CA 1
ATOM 1784 C C . GLY A 1 240 ? -9.565 4.897 12.260 1.00 88.06 240 GLY A C 1
ATOM 1785 O O . GLY A 1 240 ? -8.511 5.518 12.363 1.00 88.06 240 GLY A O 1
ATOM 1786 N N . SER A 1 241 ? -9.631 3.571 12.421 1.00 89.50 241 SER A N 1
ATOM 1787 C CA . SER A 1 241 ? -8.442 2.786 12.754 1.00 89.50 241 SER A CA 1
ATOM 1788 C C . SER A 1 241 ? -7.466 2.784 11.587 1.00 89.50 241 SER A C 1
ATOM 1790 O O . SER A 1 241 ? -6.275 2.989 11.794 1.00 89.50 241 SER A O 1
ATOM 1792 N N . THR A 1 242 ? -7.953 2.665 10.356 1.00 89.38 242 THR A N 1
ATOM 1793 C CA . THR A 1 242 ? -7.105 2.619 9.158 1.00 89.38 242 THR A CA 1
ATOM 1794 C C . THR A 1 242 ? -6.360 3.937 8.956 1.00 89.38 242 THR A C 1
ATOM 1796 O O . THR A 1 242 ? -5.150 3.944 8.742 1.00 89.38 242 THR A O 1
ATOM 1799 N N . GLN A 1 243 ? -7.048 5.057 9.179 1.00 87.38 243 GLN A N 1
ATOM 1800 C CA . GLN A 1 243 ? -6.470 6.401 9.172 1.00 87.38 243 GLN A CA 1
ATOM 1801 C C . GLN A 1 243 ? -5.552 6.675 10.375 1.00 87.38 243 GLN A C 1
ATOM 1803 O O . GLN A 1 243 ? -4.543 7.371 10.260 1.00 87.38 243 GLN A O 1
ATOM 1808 N N . TYR A 1 244 ? -5.843 6.089 11.539 1.00 88.25 244 TYR A N 1
ATOM 1809 C CA . TYR A 1 244 ? -4.929 6.099 12.683 1.00 88.25 244 TYR A CA 1
ATOM 1810 C C . TYR A 1 244 ? -3.606 5.392 12.336 1.00 88.25 244 TYR A C 1
ATOM 1812 O O . TYR A 1 244 ? -2.530 5.905 12.654 1.00 88.25 244 TYR A O 1
ATOM 1820 N N . TYR A 1 245 ? -3.671 4.261 11.627 1.00 89.69 245 TYR A N 1
ATOM 1821 C CA . TYR A 1 245 ? -2.499 3.522 11.151 1.00 89.69 245 TYR A CA 1
ATOM 1822 C C . TYR A 1 245 ? -1.743 4.221 10.015 1.00 89.69 245 TYR A C 1
ATOM 1824 O O . TYR A 1 245 ? -0.523 4.083 9.958 1.00 89.69 245 TYR A O 1
ATOM 1832 N N . GLU A 1 246 ? -2.416 5.023 9.185 1.00 87.69 246 GLU A N 1
ATOM 1833 C CA . GLU A 1 246 ? -1.800 5.853 8.133 1.00 87.69 246 GLU A CA 1
ATOM 1834 C C . GLU A 1 246 ? -0.777 6.870 8.688 1.00 87.69 246 GLU A C 1
ATOM 1836 O O . GLU A 1 246 ? 0.170 7.289 8.015 1.00 87.69 246 GLU A O 1
ATOM 1841 N N . ALA A 1 247 ? -0.951 7.287 9.945 1.00 83.62 247 ALA A N 1
ATOM 1842 C CA . ALA A 1 247 ? -0.005 8.149 10.650 1.00 83.62 247 ALA A CA 1
ATOM 1843 C C . ALA A 1 247 ? 1.113 7.371 11.369 1.00 83.62 247 ALA A C 1
ATOM 1845 O O . ALA A 1 247 ? 1.884 7.947 12.141 1.00 83.62 247 ALA A O 1
ATOM 1846 N N . GLY A 1 248 ? 1.217 6.069 11.125 1.00 81.62 248 GLY A N 1
ATOM 1847 C CA . GLY A 1 248 ? 2.230 5.189 11.671 1.00 81.62 248 GLY A CA 1
ATOM 1848 C C . GLY A 1 248 ? 3.654 5.569 11.285 1.00 81.62 248 GLY A C 1
ATOM 1849 O O . GLY A 1 248 ? 4.004 5.634 10.109 1.00 81.62 248 GLY A O 1
ATOM 1850 N N . VAL A 1 249 ? 4.517 5.729 12.282 1.00 80.06 249 VAL A N 1
ATOM 1851 C CA . VAL A 1 249 ? 5.965 5.835 12.120 1.00 80.06 249 VAL A CA 1
ATOM 1852 C C . VAL A 1 249 ? 6.631 4.644 12.782 1.00 80.06 249 VAL A C 1
ATOM 1854 O O . VAL A 1 249 ? 6.273 4.200 13.875 1.00 80.06 249 VAL A O 1
ATOM 1857 N N . LEU A 1 250 ? 7.639 4.124 12.100 1.00 68.94 250 LEU A N 1
ATOM 1858 C CA . LEU A 1 250 ? 8.424 3.024 12.611 1.00 68.94 250 LEU A CA 1
ATOM 1859 C C . LEU A 1 250 ? 9.647 3.515 13.355 1.00 68.94 250 LEU A C 1
ATOM 1861 O O . LEU A 1 250 ? 10.487 4.232 12.815 1.00 68.94 250 LEU A O 1
ATOM 1865 N N . GLY A 1 251 ? 9.758 3.048 14.589 1.00 70.06 251 GLY A N 1
ATOM 1866 C CA . GLY A 1 251 ? 11.033 2.900 15.258 1.00 70.06 251 GLY A CA 1
ATOM 1867 C C . GLY A 1 251 ? 11.758 1.628 14.791 1.00 70.06 251 GLY A C 1
ATOM 1868 O O . GLY A 1 251 ? 11.161 0.766 14.145 1.00 70.06 251 GLY A O 1
ATOM 1869 N N . PRO A 1 252 ? 13.037 1.457 15.168 1.00 56.91 252 PRO A N 1
ATOM 1870 C CA . PRO A 1 252 ? 13.850 0.297 14.784 1.00 56.91 252 PRO A CA 1
ATOM 1871 C C . PRO A 1 252 ? 13.250 -1.062 15.178 1.00 56.91 252 PRO A C 1
ATOM 1873 O O . PRO A 1 252 ? 13.582 -2.079 14.579 1.00 56.91 252 PRO A O 1
ATOM 1876 N N . THR A 1 253 ? 12.394 -1.085 16.204 1.00 61.50 253 THR A N 1
ATOM 1877 C CA . THR A 1 253 ? 11.782 -2.304 16.754 1.00 61.50 253 THR A CA 1
ATOM 1878 C C . THR A 1 253 ? 10.315 -2.119 17.149 1.00 61.50 253 THR A C 1
ATOM 1880 O O . THR A 1 253 ? 9.769 -2.953 17.866 1.00 61.50 253 THR A O 1
ATOM 1883 N N . SER A 1 254 ? 9.678 -1.007 16.776 1.00 72.69 254 SER A N 1
ATOM 1884 C CA . SER A 1 254 ? 8.316 -0.698 17.225 1.00 72.69 254 SER A CA 1
ATOM 1885 C C . SER A 1 254 ? 7.563 0.144 16.209 1.00 72.69 254 SER A C 1
ATOM 1887 O O . SER A 1 254 ? 8.129 1.055 15.614 1.00 72.69 254 SER A O 1
ATOM 1889 N N . PHE A 1 255 ? 6.267 -0.103 16.081 1.00 78.50 255 PHE A N 1
ATOM 1890 C CA . PHE A 1 255 ? 5.346 0.796 15.404 1.00 78.50 255 PHE A CA 1
ATOM 1891 C C . PHE A 1 255 ? 4.750 1.773 16.421 1.00 78.50 255 PHE A C 1
ATOM 1893 O O . PHE A 1 255 ? 4.346 1.371 17.512 1.00 78.50 255 PHE A O 1
ATOM 1900 N N . SER A 1 256 ? 4.717 3.057 16.078 1.00 79.88 256 SER A N 1
ATOM 1901 C CA . SER A 1 256 ? 4.084 4.104 16.881 1.00 79.88 256 SER A CA 1
ATOM 1902 C C . SER A 1 256 ? 3.362 5.072 15.967 1.00 79.88 256 SER A C 1
ATOM 1904 O O . SER A 1 256 ? 3.908 5.451 14.939 1.00 79.88 256 SER A O 1
ATOM 1906 N N . VAL A 1 257 ? 2.174 5.530 16.336 1.00 79.62 257 VAL A N 1
ATOM 1907 C CA . VAL A 1 257 ? 1.506 6.585 15.570 1.00 79.62 257 VAL A CA 1
ATOM 1908 C C . VAL A 1 257 ? 2.193 7.924 15.830 1.00 79.62 257 VAL A C 1
ATOM 1910 O O . VAL A 1 257 ? 2.286 8.371 16.975 1.00 79.62 257 VAL A O 1
ATOM 1913 N N . ASP A 1 258 ? 2.677 8.576 14.769 1.00 82.94 258 ASP A N 1
ATOM 1914 C CA . ASP A 1 258 ? 3.166 9.950 14.837 1.00 82.94 258 ASP A CA 1
ATOM 1915 C C . ASP A 1 258 ? 1.968 10.886 14.960 1.00 82.94 258 ASP A C 1
ATOM 1917 O O . ASP A 1 258 ? 1.361 11.328 13.981 1.00 82.94 258 ASP A O 1
ATOM 1921 N N . ILE A 1 259 ? 1.657 11.210 16.211 1.00 77.06 259 ILE A N 1
ATOM 1922 C CA . ILE A 1 259 ? 0.595 12.138 16.585 1.00 77.06 259 ILE A CA 1
ATOM 1923 C C . ILE A 1 259 ? 0.748 13.473 15.845 1.00 77.06 259 ILE A C 1
ATOM 1925 O O . ILE A 1 259 ? -0.250 14.069 15.448 1.00 77.06 259 ILE A O 1
ATOM 1929 N N . ALA A 1 260 ? 1.973 13.960 15.622 1.00 81.81 260 ALA A N 1
ATOM 1930 C CA . ALA A 1 260 ? 2.182 15.213 14.906 1.00 81.81 260 ALA A CA 1
ATOM 1931 C C . ALA A 1 260 ? 1.863 15.075 13.408 1.00 81.81 260 ALA A C 1
ATOM 1933 O O . ALA A 1 260 ? 1.337 16.018 12.816 1.00 81.81 260 ALA A O 1
ATOM 1934 N N . SER A 1 261 ? 2.149 13.922 12.796 1.00 80.44 261 SER A N 1
ATOM 1935 C CA . SER A 1 261 ? 1.736 13.608 11.419 1.00 80.44 261 SER A CA 1
ATOM 1936 C C . SER A 1 261 ? 0.221 13.529 11.290 1.00 80.44 261 SER A C 1
ATOM 1938 O O . SER A 1 261 ? -0.343 14.209 10.431 1.00 80.44 261 SER A O 1
ATOM 1940 N N . LEU A 1 262 ? -0.444 12.796 12.191 1.00 78.88 262 LEU A N 1
ATOM 1941 C CA . LEU A 1 262 ? -1.904 12.701 12.203 1.00 78.88 262 LEU A CA 1
ATOM 1942 C C . LEU A 1 262 ? -2.538 14.087 12.357 1.00 78.88 262 LEU A C 1
ATOM 1944 O O . LEU A 1 262 ? -3.417 14.450 11.584 1.00 78.88 262 LEU A O 1
ATOM 1948 N N . LYS A 1 263 ? -2.019 14.914 13.274 1.00 78.38 263 LYS A N 1
ATOM 1949 C CA . LYS A 1 263 ? -2.466 16.305 13.446 1.00 78.38 263 LYS A CA 1
ATOM 1950 C C . LYS A 1 263 ? -2.321 17.138 12.176 1.00 78.38 263 LYS A C 1
ATOM 1952 O O . LYS A 1 263 ? -3.252 17.839 11.803 1.00 78.38 263 LYS A O 1
ATOM 1957 N N . ARG A 1 264 ? -1.172 17.068 11.492 1.00 81.81 264 ARG A N 1
ATOM 1958 C CA . ARG A 1 264 ? -0.969 17.807 10.233 1.00 81.81 264 ARG A CA 1
ATOM 1959 C C . ARG A 1 264 ? -1.981 17.396 9.167 1.00 81.81 264 ARG A C 1
ATOM 1961 O O . ARG A 1 264 ? -2.459 18.265 8.450 1.00 81.81 264 ARG A O 1
ATOM 1968 N N . ARG A 1 265 ? -2.301 16.103 9.075 1.00 77.94 265 ARG A N 1
ATOM 1969 C CA . ARG A 1 265 ? -3.298 15.579 8.131 1.00 77.94 265 ARG A CA 1
ATOM 1970 C C . ARG A 1 265 ? -4.707 16.045 8.484 1.00 77.94 265 ARG A C 1
ATOM 1972 O O . ARG A 1 265 ? -5.390 16.563 7.614 1.00 77.94 265 ARG A O 1
ATOM 1979 N N . LEU A 1 266 ? -5.073 15.973 9.764 1.00 74.94 266 LEU A N 1
ATOM 1980 C CA . LEU A 1 266 ? -6.356 16.462 10.275 1.00 74.94 266 LEU A CA 1
ATOM 1981 C C . LEU A 1 266 ? -6.585 17.946 9.976 1.00 74.94 266 LEU A C 1
ATOM 1983 O O . LEU A 1 266 ? -7.663 18.323 9.541 1.00 74.94 266 LEU A O 1
ATOM 1987 N N . VAL A 1 267 ? -5.561 18.784 10.159 1.00 77.19 267 VAL A N 1
ATOM 1988 C CA . VAL A 1 267 ? -5.643 20.224 9.858 1.00 77.19 267 VAL A CA 1
ATOM 1989 C C . VAL A 1 267 ? -5.673 20.493 8.349 1.00 77.19 267 VAL A C 1
ATOM 1991 O O . VAL A 1 267 ? -6.287 21.462 7.904 1.00 77.19 267 VAL A O 1
ATOM 1994 N N . ALA A 1 268 ? -4.974 19.676 7.558 1.00 76.81 268 ALA A N 1
ATOM 1995 C CA . ALA A 1 268 ? -4.883 19.848 6.112 1.00 76.81 268 ALA A CA 1
ATOM 1996 C C . ALA A 1 268 ? -6.136 19.373 5.367 1.00 76.81 268 ALA A C 1
ATOM 1998 O O . ALA A 1 268 ? -6.353 19.828 4.245 1.00 76.81 268 ALA A O 1
ATOM 1999 N N . ASP A 1 269 ? -6.929 18.479 5.959 1.00 70.44 269 ASP A N 1
ATOM 2000 C CA . ASP A 1 269 ? -8.148 17.964 5.351 1.00 70.44 269 ASP A CA 1
ATOM 2001 C C . ASP A 1 269 ? -9.346 18.878 5.666 1.00 70.44 269 ASP A C 1
ATOM 2003 O O . ASP A 1 269 ? -9.891 18.849 6.773 1.00 70.44 269 ASP A O 1
ATOM 2007 N N . PRO A 1 270 ? -9.816 19.694 4.703 1.00 60.31 270 PRO A N 1
ATOM 2008 C CA . PRO A 1 270 ? -10.980 20.527 4.923 1.00 60.31 270 PRO A CA 1
ATOM 2009 C C . PRO A 1 270 ? -12.238 19.701 5.192 1.00 60.31 270 PRO A C 1
ATOM 2011 O O . PRO A 1 270 ? -13.123 20.280 5.809 1.00 60.31 270 PRO A O 1
ATOM 2014 N N . ALA A 1 271 ? -12.326 18.423 4.776 1.00 55.09 271 ALA A N 1
ATOM 2015 C CA . ALA A 1 271 ? -13.449 17.509 5.025 1.00 55.09 271 ALA A CA 1
ATOM 2016 C C . ALA A 1 271 ? -13.516 17.014 6.482 1.00 55.09 271 ALA A C 1
ATOM 2018 O O . ALA A 1 271 ? -14.613 16.792 6.997 1.00 55.09 271 ALA A O 1
ATOM 2019 N N . ALA A 1 272 ? -12.385 16.980 7.197 1.00 52.41 272 ALA A N 1
ATOM 2020 C CA . ALA A 1 272 ? -12.350 16.697 8.635 1.00 52.41 272 ALA A CA 1
ATOM 2021 C C . ALA A 1 272 ? -13.143 17.730 9.468 1.00 52.41 272 ALA A C 1
ATOM 2023 O O . ALA A 1 272 ? -13.571 17.428 10.578 1.00 52.41 272 ALA A O 1
ATOM 2024 N N . ASN A 1 273 ? -13.427 18.915 8.909 1.00 49.78 273 ASN A N 1
ATOM 2025 C CA . ASN A 1 273 ? -14.303 19.926 9.514 1.00 49.78 273 ASN A CA 1
ATOM 2026 C C . ASN A 1 273 ? -15.815 19.692 9.279 1.00 49.78 273 ASN A C 1
ATOM 2028 O O . ASN A 1 273 ? -16.617 20.512 9.726 1.00 49.78 273 ASN A O 1
ATOM 2032 N N . TRP A 1 274 ? -16.229 18.660 8.523 1.00 48.00 274 TRP A N 1
ATOM 2033 C CA . TRP A 1 274 ? -17.602 18.552 7.985 1.00 48.00 274 TRP A CA 1
ATOM 2034 C C . TRP A 1 274 ? -18.513 17.598 8.734 1.00 48.00 274 TRP A C 1
ATOM 2036 O O . TRP A 1 274 ? -19.730 17.738 8.615 1.00 48.00 274 TRP A O 1
ATOM 2046 N N . VAL A 1 275 ? -17.970 16.659 9.509 1.00 51.56 275 VAL A N 1
ATOM 2047 C CA . VAL A 1 275 ? -18.783 16.056 10.561 1.00 51.56 275 VAL A CA 1
ATOM 2048 C C . VAL A 1 275 ? -18.630 16.951 11.771 1.00 51.56 275 VAL A C 1
ATOM 2050 O O . VAL A 1 275 ? -17.496 17.168 12.194 1.00 51.56 275 VAL A O 1
ATOM 2053 N N . PRO A 1 276 ? -19.724 17.492 12.317 1.00 48.47 276 PRO A N 1
ATOM 2054 C CA . PRO A 1 276 ? -19.684 18.121 13.617 1.00 48.47 276 PRO A CA 1
ATOM 2055 C C . PRO A 1 276 ? -19.069 17.123 14.615 1.00 48.47 276 PRO A C 1
ATOM 2057 O O . PRO A 1 276 ? -19.643 16.093 14.964 1.00 48.47 276 PRO A O 1
ATOM 2060 N N . ILE A 1 277 ? -17.809 17.387 14.963 1.00 51.75 277 ILE A N 1
ATOM 2061 C CA . ILE A 1 277 ? -17.030 16.649 15.960 1.00 51.75 277 ILE A CA 1
ATOM 2062 C C . ILE A 1 277 ? -17.616 16.894 17.370 1.00 51.75 277 ILE A C 1
ATOM 2064 O O . ILE A 1 277 ? -17.334 16.157 18.303 1.00 51.75 277 ILE A O 1
ATOM 2068 N N . ASP A 1 278 ? -18.521 17.858 17.504 1.00 47.34 278 ASP A N 1
ATOM 2069 C CA . ASP A 1 278 ? -19.270 18.191 18.720 1.00 47.34 278 ASP A CA 1
ATOM 2070 C C . ASP A 1 278 ? -20.213 17.071 19.219 1.00 47.34 278 ASP A C 1
ATOM 2072 O O . ASP A 1 278 ? -20.813 17.199 20.287 1.00 47.34 278 ASP A O 1
ATOM 2076 N N . ALA A 1 279 ? -20.334 15.953 18.488 1.00 58.16 279 ALA A N 1
ATOM 2077 C CA . ALA A 1 279 ? -21.017 14.751 18.954 1.00 58.16 279 ALA A CA 1
ATOM 2078 C C . ALA A 1 279 ? -20.316 13.452 18.490 1.00 58.16 279 ALA A C 1
ATOM 2080 O O . ALA A 1 279 ? -20.803 12.776 17.575 1.00 58.16 279 ALA A O 1
ATOM 2081 N N . PRO A 1 280 ? -19.198 13.017 19.112 1.00 57.44 280 PRO A N 1
ATOM 2082 C CA . PRO A 1 280 ? -18.605 11.697 18.878 1.00 57.44 280 PRO A CA 1
ATOM 2083 C C . PRO A 1 280 ? -19.612 10.555 19.068 1.00 57.44 280 PRO A C 1
ATOM 2085 O O . PRO A 1 280 ? -19.516 9.530 18.395 1.00 57.44 280 PRO A O 1
ATOM 2088 N N . SER A 1 281 ? -20.638 10.746 19.901 1.00 61.97 281 SER A N 1
ATOM 2089 C CA . SER A 1 281 ? -21.784 9.836 19.979 1.00 61.97 281 SER A CA 1
ATOM 2090 C C . SER A 1 281 ? -22.556 9.681 18.653 1.00 61.97 281 SER A C 1
ATOM 2092 O O . SER A 1 281 ? -23.017 8.580 18.365 1.00 61.97 281 SER A O 1
ATOM 2094 N N . VAL A 1 282 ? -22.653 10.725 17.823 1.00 63.47 282 VAL A N 1
ATOM 2095 C CA . VAL A 1 282 ? -23.281 10.712 16.485 1.00 63.47 282 VAL A CA 1
ATOM 2096 C C . VAL A 1 282 ? -22.341 10.127 15.429 1.00 63.47 282 VAL A C 1
ATOM 2098 O O . VAL A 1 282 ? -22.773 9.314 14.608 1.00 63.47 282 VAL A O 1
ATOM 2101 N N . LEU A 1 283 ? -21.047 10.464 15.484 1.00 63.75 283 LEU A N 1
ATOM 2102 C CA . LEU A 1 283 ? -20.011 9.850 14.636 1.00 63.75 283 LEU A CA 1
ATOM 2103 C C . LEU A 1 283 ? -20.015 8.329 14.778 1.00 63.75 283 LEU A C 1
ATOM 2105 O O . LEU A 1 283 ? -20.026 7.601 13.789 1.00 63.75 283 LEU A O 1
ATOM 2109 N N . MET A 1 284 ? -20.078 7.858 16.020 1.00 64.19 284 MET A N 1
ATOM 2110 C CA . MET A 1 284 ? -20.121 6.436 16.313 1.00 64.19 284 MET A CA 1
ATOM 2111 C C . MET A 1 284 ? -21.498 5.810 16.061 1.00 64.19 284 MET A C 1
ATOM 2113 O O . MET A 1 284 ? -21.604 4.603 16.158 1.00 64.19 284 MET A O 1
ATOM 2117 N N . GLN A 1 285 ? -22.550 6.573 15.743 1.00 61.81 285 GLN A N 1
ATOM 2118 C CA . GLN A 1 285 ? -23.894 6.054 15.436 1.00 61.81 285 GLN A CA 1
ATOM 2119 C C . GLN A 1 285 ? -24.218 6.024 13.942 1.00 61.81 285 GLN A C 1
ATOM 2121 O O . GLN A 1 285 ? -25.264 5.495 13.579 1.00 61.81 285 GLN A O 1
ATOM 2126 N N . THR A 1 286 ? -23.377 6.593 13.076 1.00 58.38 286 THR A N 1
ATOM 2127 C CA . THR A 1 286 ? -23.700 6.730 11.650 1.00 58.38 286 THR A CA 1
ATOM 2128 C C . THR A 1 286 ? -23.306 5.454 10.893 1.00 58.38 286 THR A C 1
ATOM 2130 O O . THR A 1 286 ? -22.112 5.218 10.700 1.00 58.38 286 THR A O 1
ATOM 2133 N N . PRO A 1 287 ? -24.265 4.612 10.452 1.00 56.38 287 PRO A N 1
ATOM 2134 C CA . PRO A 1 287 ? -23.947 3.417 9.680 1.00 56.38 287 PRO A CA 1
ATOM 2135 C C . PRO A 1 287 ? -23.477 3.790 8.269 1.00 56.38 287 PRO A C 1
ATOM 2137 O O . PRO A 1 287 ? -23.887 4.810 7.705 1.00 56.38 287 PRO A O 1
ATOM 2140 N N . TYR A 1 288 ? -22.685 2.903 7.662 1.00 53.81 288 TYR A N 1
ATOM 2141 C CA . TYR A 1 288 ? -22.078 3.060 6.330 1.00 53.81 288 TYR A CA 1
ATOM 2142 C C . TYR A 1 288 ? -23.059 3.544 5.237 1.00 53.81 288 TYR A C 1
ATOM 2144 O O . TYR A 1 288 ? -22.695 4.318 4.355 1.00 53.81 288 TYR A O 1
ATOM 2152 N N . ALA A 1 289 ? -24.325 3.116 5.298 1.00 47.34 289 ALA A N 1
ATOM 2153 C CA . ALA A 1 289 ? -25.338 3.408 4.281 1.00 47.34 289 ALA A CA 1
ATOM 2154 C C . ALA A 1 289 ? -25.950 4.823 4.359 1.00 47.34 289 ALA A C 1
ATOM 2156 O O . ALA A 1 289 ? -26.454 5.310 3.350 1.00 47.34 289 ALA A O 1
ATOM 2157 N N . ALA A 1 290 ? -25.907 5.499 5.515 1.00 49.00 290 ALA A N 1
ATOM 2158 C CA . ALA A 1 290 ? -26.486 6.841 5.669 1.00 49.00 290 ALA A CA 1
ATOM 2159 C C . ALA A 1 290 ? -25.559 7.955 5.140 1.00 49.00 290 ALA A C 1
ATOM 2161 O O . ALA A 1 290 ? -26.040 9.011 4.737 1.00 49.00 290 ALA A O 1
ATOM 2162 N N . ALA A 1 291 ? -24.246 7.700 5.082 1.00 47.44 291 ALA A N 1
ATOM 2163 C CA . ALA A 1 291 ? -23.249 8.607 4.504 1.00 47.44 291 ALA A CA 1
ATOM 2164 C C . ALA A 1 291 ? -23.148 8.509 2.965 1.00 47.44 291 ALA A C 1
ATOM 2166 O O . ALA A 1 291 ? -22.605 9.401 2.320 1.00 47.44 291 ALA A O 1
ATOM 2167 N N . ALA A 1 292 ? -23.698 7.449 2.360 1.00 43.66 292 ALA A N 1
ATOM 2168 C CA . ALA A 1 292 ? -23.571 7.146 0.929 1.00 43.66 292 ALA A CA 1
ATOM 2169 C C . ALA A 1 292 ? -24.490 7.980 0.003 1.00 43.66 292 ALA A C 1
ATOM 2171 O O . ALA A 1 292 ? -24.558 7.730 -1.202 1.00 43.66 292 ALA A O 1
ATOM 2172 N N . GLY A 1 293 ? -25.184 8.989 0.539 1.00 44.69 293 GLY A N 1
ATOM 2173 C CA . GLY A 1 293 ? -25.801 10.049 -0.255 1.00 44.69 293 GLY A CA 1
ATOM 2174 C C . GLY A 1 293 ? -24.774 11.129 -0.612 1.00 44.69 293 GLY A C 1
ATOM 2175 O O . GLY A 1 293 ? -24.614 12.087 0.132 1.00 44.69 293 GLY A O 1
ATOM 2176 N N . GLU A 1 294 ? -24.110 10.972 -1.760 1.00 41.22 294 GLU A N 1
ATOM 2177 C CA . GLU A 1 294 ? -23.319 11.985 -2.498 1.00 41.22 294 GLU A CA 1
ATOM 2178 C C . GLU A 1 294 ? -21.863 12.309 -2.094 1.00 41.22 294 GLU A C 1
ATOM 2180 O O . GLU A 1 294 ? -21.213 13.024 -2.861 1.00 41.22 294 GLU A O 1
ATOM 2185 N N . LYS A 1 295 ? -21.266 11.765 -1.021 1.00 47.16 295 LYS A N 1
ATOM 2186 C CA . LYS A 1 295 ? -19.816 11.961 -0.763 1.00 47.16 295 LYS A CA 1
ATOM 2187 C C . LYS A 1 295 ? -19.061 10.686 -0.409 1.00 47.16 295 LYS A C 1
ATOM 2189 O O . LYS A 1 295 ? -19.603 9.754 0.176 1.00 47.16 295 LYS A O 1
ATOM 2194 N N . ASN A 1 296 ? -17.804 10.643 -0.844 1.00 53.88 296 ASN A N 1
ATOM 2195 C CA . ASN A 1 296 ? -16.950 9.469 -0.782 1.00 53.88 296 ASN A CA 1
ATOM 2196 C C . ASN A 1 296 ? -16.590 9.206 0.684 1.00 53.88 296 ASN A C 1
ATOM 2198 O O . ASN A 1 296 ? -16.115 10.101 1.371 1.00 53.88 296 ASN A O 1
ATOM 2202 N N . ILE A 1 297 ? -16.805 7.990 1.184 1.00 50.25 297 ILE A N 1
ATOM 2203 C CA . ILE A 1 297 ? -16.558 7.639 2.594 1.00 50.25 297 ILE A CA 1
ATOM 2204 C C . ILE A 1 297 ? -15.101 7.881 3.035 1.00 50.25 297 ILE A C 1
ATOM 2206 O O . ILE A 1 297 ? -14.824 8.077 4.217 1.00 50.25 297 ILE A O 1
ATOM 2210 N N . HIS A 1 298 ? -14.175 7.917 2.074 1.00 54.00 298 HIS A N 1
ATOM 2211 C CA . HIS A 1 298 ? -12.788 8.327 2.286 1.00 54.00 298 HIS A CA 1
ATOM 2212 C C . HIS A 1 298 ? -12.670 9.737 2.885 1.00 54.00 298 HIS A C 1
ATOM 2214 O O . HIS A 1 298 ? -11.792 9.957 3.713 1.00 54.00 298 HIS A O 1
ATOM 2220 N N . ASP A 1 299 ? -13.601 10.641 2.571 1.00 56.78 299 ASP A N 1
ATOM 2221 C CA . ASP A 1 299 ? -13.627 12.020 3.077 1.00 56.78 299 ASP A CA 1
ATOM 2222 C C . ASP A 1 299 ? -14.014 12.094 4.569 1.00 56.78 299 ASP A C 1
ATOM 2224 O O . ASP A 1 299 ? -13.868 13.134 5.206 1.00 56.78 299 ASP A O 1
ATOM 2228 N N . TYR A 1 300 ? -14.514 10.994 5.147 1.00 64.44 300 TYR A N 1
ATOM 2229 C CA . TYR A 1 300 ? -14.939 10.926 6.545 1.00 64.44 300 TYR A CA 1
ATOM 2230 C C . TYR A 1 300 ? -13.901 10.295 7.472 1.00 64.44 300 TYR A C 1
ATOM 2232 O O . TYR A 1 300 ? -14.071 10.389 8.681 1.00 64.44 300 TYR A O 1
ATOM 2240 N N . GLY A 1 301 ? -12.850 9.644 6.961 1.00 67.69 301 GLY A N 1
ATOM 2241 C CA . GLY A 1 301 ? -11.988 8.767 7.768 1.00 67.69 301 GLY A CA 1
ATOM 2242 C C . GLY A 1 301 ? -11.159 9.477 8.846 1.00 67.69 301 GLY A C 1
ATOM 2243 O O . GLY A 1 301 ? -10.911 8.913 9.913 1.00 67.69 301 GLY A O 1
ATOM 2244 N N . TYR A 1 302 ? -10.773 10.730 8.609 1.00 72.69 302 TYR A N 1
ATOM 2245 C CA . TYR A 1 302 ? -9.900 11.469 9.519 1.00 72.69 302 TYR A CA 1
ATOM 2246 C C . TYR A 1 302 ? -10.591 11.874 10.836 1.00 72.69 302 TYR A C 1
ATOM 2248 O O . TYR A 1 302 ? -9.971 11.795 11.896 1.00 72.69 302 TYR A O 1
ATOM 2256 N N . GLY A 1 303 ? -11.886 12.208 10.827 1.00 75.12 303 GLY A N 1
ATOM 2257 C CA . GLY A 1 303 ? -12.639 12.510 12.057 1.00 75.12 303 GLY A CA 1
ATOM 2258 C C . GLY A 1 303 ? -12.638 11.344 13.066 1.00 75.12 303 GLY A C 1
ATOM 2259 O O . GLY A 1 303 ? -12.156 11.498 14.191 1.00 75.12 303 GLY A O 1
ATOM 2260 N N . PRO A 1 304 ? -13.082 10.137 12.673 1.00 82.62 304 PRO A N 1
ATOM 2261 C CA . PRO A 1 304 ? -12.978 8.934 13.489 1.00 82.62 304 PRO A CA 1
ATOM 2262 C C . PRO A 1 304 ? -11.539 8.566 13.881 1.00 82.62 304 PRO A C 1
ATOM 2264 O O . PRO A 1 304 ? -11.327 8.044 14.974 1.00 82.62 304 PRO A O 1
ATOM 2267 N N . ALA A 1 305 ? -10.534 8.873 13.055 1.00 80.56 305 ALA A N 1
ATOM 2268 C CA . ALA A 1 305 ? -9.130 8.668 13.422 1.00 80.56 305 ALA A CA 1
ATOM 2269 C C . ALA A 1 305 ? -8.696 9.571 14.583 1.00 80.56 305 ALA A C 1
ATOM 2271 O O . ALA A 1 305 ? -8.013 9.119 15.504 1.00 80.56 305 ALA A O 1
ATOM 2272 N N . ALA A 1 306 ? -9.124 10.837 14.574 1.00 79.12 306 ALA A N 1
ATOM 2273 C CA . ALA A 1 306 ? -8.903 11.753 15.688 1.00 79.12 306 ALA A CA 1
ATOM 2274 C C . ALA A 1 306 ? -9.613 11.278 16.961 1.00 79.12 306 ALA A C 1
ATOM 2276 O O . ALA A 1 306 ? -9.038 11.376 18.044 1.00 79.12 306 ALA A O 1
ATOM 2277 N N . LEU A 1 307 ? -10.826 10.731 16.838 1.00 83.56 307 LEU A N 1
ATOM 2278 C CA . LEU A 1 307 ? -11.535 10.121 17.962 1.00 83.56 307 LEU A CA 1
ATOM 2279 C C . LEU A 1 307 ? -10.766 8.915 18.515 1.00 83.56 307 LEU A C 1
ATOM 2281 O O . LEU A 1 307 ? -10.562 8.824 19.720 1.00 83.56 307 LEU A O 1
ATOM 2285 N N . ILE A 1 308 ? -10.277 8.013 17.663 1.00 85.69 308 ILE A N 1
ATOM 2286 C CA . ILE A 1 308 ? -9.458 6.878 18.111 1.00 85.69 308 ILE A CA 1
ATOM 2287 C C . ILE A 1 308 ? -8.186 7.362 18.794 1.00 85.69 308 ILE A C 1
ATOM 2289 O O . ILE A 1 308 ? -7.850 6.849 19.858 1.00 85.69 308 ILE A O 1
ATOM 2293 N N . LEU A 1 309 ? -7.506 8.369 18.240 1.00 84.38 309 LEU A N 1
ATOM 2294 C CA . LEU A 1 309 ? -6.339 8.957 18.884 1.00 84.38 309 LEU A CA 1
ATOM 2295 C C . LEU A 1 309 ? -6.690 9.472 20.288 1.00 84.38 309 LEU A C 1
ATOM 2297 O O . LEU A 1 309 ? -6.018 9.091 21.242 1.00 84.38 309 LEU A O 1
ATOM 2301 N N . PHE A 1 310 ? -7.758 10.260 20.423 1.00 86.00 310 PHE A N 1
ATOM 2302 C CA . PHE A 1 310 ? -8.259 10.734 21.716 1.00 86.00 310 PHE A CA 1
ATOM 2303 C C . PHE A 1 310 ? -8.521 9.574 22.688 1.00 86.00 310 PHE A C 1
ATOM 2305 O O . PHE A 1 310 ? -8.016 9.577 23.810 1.00 86.00 310 PHE A O 1
ATOM 2312 N N . LEU A 1 311 ? -9.237 8.537 22.245 1.00 87.44 311 LEU A N 1
ATOM 2313 C CA . LEU A 1 311 ? -9.557 7.365 23.065 1.00 87.44 311 LEU A CA 1
ATOM 2314 C C . LEU A 1 311 ? -8.308 6.582 23.496 1.00 87.44 311 LEU A C 1
ATOM 2316 O O . LEU A 1 311 ? -8.313 5.941 24.546 1.00 87.44 311 LEU A O 1
ATOM 2320 N N . GLN A 1 312 ? -7.240 6.618 22.698 1.00 88.50 312 GLN A N 1
ATOM 2321 C CA . GLN A 1 312 ? -5.965 5.981 23.023 1.00 88.50 312 GLN A CA 1
ATOM 2322 C C . GLN A 1 312 ? -5.105 6.819 23.975 1.00 88.50 312 GLN A C 1
ATOM 2324 O O . GLN A 1 312 ? -4.355 6.244 24.763 1.00 88.50 312 GLN A O 1
ATOM 2329 N N . THR A 1 313 ? -5.182 8.152 23.912 1.00 87.50 313 THR A N 1
ATOM 2330 C CA . THR A 1 313 ? -4.281 9.035 24.671 1.00 87.50 313 THR A CA 1
ATOM 2331 C C . THR A 1 313 ? -4.875 9.562 25.965 1.00 87.50 313 THR A C 1
ATOM 2333 O O . THR A 1 313 ? -4.124 9.837 26.901 1.00 87.50 313 THR A O 1
ATOM 2336 N N . GLU A 1 314 ? -6.196 9.711 26.047 1.00 91.19 314 GLU A N 1
ATOM 2337 C CA . GLU A 1 314 ? -6.816 10.357 27.198 1.00 91.19 314 GLU A CA 1
ATOM 2338 C C . GLU A 1 314 ? -7.026 9.387 28.369 1.00 91.19 314 GLU A C 1
ATOM 2340 O O . GLU A 1 314 ? -7.628 8.324 28.190 1.00 91.19 314 GLU A O 1
ATOM 2345 N N . PRO A 1 315 ? -6.589 9.738 29.598 1.00 93.81 315 PRO A N 1
ATOM 2346 C CA . PRO A 1 315 ? -6.586 8.823 30.741 1.00 93.81 315 PRO A CA 1
ATOM 2347 C C . PRO A 1 315 ? -7.914 8.107 31.046 1.00 93.81 315 PRO A C 1
ATOM 2349 O O . PRO A 1 315 ? -7.867 6.938 31.434 1.00 93.81 315 PRO A O 1
ATOM 2352 N N . PRO A 1 316 ? -9.102 8.735 30.892 1.00 92.75 316 PRO A N 1
ATOM 2353 C CA . PRO A 1 316 ? -10.365 8.040 31.130 1.00 92.75 316 PRO A CA 1
ATOM 2354 C C . PRO A 1 316 ? -10.639 6.898 30.144 1.00 92.75 316 PRO A C 1
ATOM 2356 O O . PRO A 1 316 ? -11.401 5.998 30.497 1.00 92.75 316 PRO A O 1
ATOM 2359 N N . TYR A 1 317 ? -10.026 6.905 28.957 1.00 91.75 317 TYR A N 1
ATOM 2360 C CA . TYR A 1 317 ? -10.298 5.974 27.853 1.00 91.75 317 TYR A CA 1
ATOM 2361 C C . TYR A 1 317 ? -9.103 5.078 27.501 1.00 91.75 317 TYR A C 1
ATOM 2363 O O . TYR A 1 317 ? -9.302 3.970 26.996 1.00 91.75 317 TYR A O 1
ATOM 2371 N N . ALA A 1 318 ? -7.881 5.516 27.813 1.00 91.31 318 ALA A N 1
ATOM 2372 C CA . ALA A 1 318 ? -6.645 4.815 27.493 1.00 91.31 318 ALA A CA 1
ATOM 2373 C C . ALA A 1 318 ? -6.688 3.345 27.949 1.00 91.31 318 ALA A C 1
ATOM 2375 O O . ALA A 1 318 ? -6.980 3.028 29.105 1.00 91.31 318 ALA A O 1
ATOM 2376 N N . GLY A 1 319 ? -6.420 2.434 27.009 1.00 91.25 319 GLY A N 1
ATOM 2377 C CA . GLY A 1 319 ? -6.449 0.985 27.233 1.00 91.25 319 GLY A CA 1
ATOM 2378 C C . GLY A 1 319 ? -7.841 0.335 27.251 1.00 91.25 319 GLY A C 1
ATOM 2379 O O . GL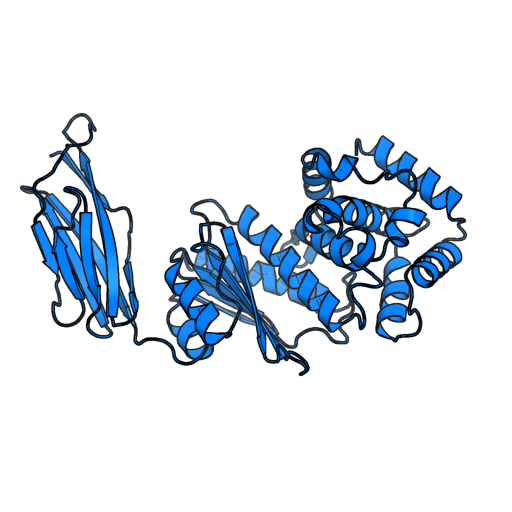Y A 1 319 ? -7.919 -0.883 27.383 1.00 91.25 319 GLY A O 1
ATOM 2380 N N . LYS A 1 320 ? -8.937 1.093 27.092 1.00 94.44 320 LYS A N 1
ATOM 2381 C CA . LYS A 1 320 ? -10.318 0.558 27.142 1.00 94.44 320 LYS A CA 1
ATOM 2382 C C . LYS A 1 320 ? -10.900 0.231 25.776 1.00 94.44 320 LYS A C 1
ATOM 2384 O O . LYS A 1 320 ? -11.748 -0.649 25.675 1.00 94.44 320 LYS A O 1
ATOM 2389 N N . LEU A 1 321 ? -10.418 0.889 24.723 1.00 92.75 321 LEU A N 1
ATOM 2390 C CA . LEU A 1 321 ? -10.896 0.632 23.366 1.00 92.75 321 LEU A CA 1
ATOM 2391 C C . LEU A 1 321 ? -10.567 -0.797 22.906 1.00 92.75 321 LEU A C 1
ATOM 2393 O O . LEU A 1 321 ? -11.399 -1.441 22.280 1.00 92.75 321 LEU A O 1
ATOM 2397 N N . ARG A 1 322 ? -9.395 -1.334 23.269 1.00 92.06 322 ARG A N 1
ATOM 2398 C CA . ARG A 1 322 ? -8.986 -2.680 22.849 1.00 92.06 322 ARG A CA 1
ATOM 2399 C C . ARG A 1 322 ? -9.936 -3.791 23.351 1.00 92.06 322 ARG A C 1
ATOM 2401 O O . ARG A 1 322 ? -10.415 -4.545 22.509 1.00 92.06 322 ARG A O 1
ATOM 2408 N N . PRO A 1 323 ? -10.301 -3.855 24.648 1.00 93.56 323 PRO A N 1
ATOM 2409 C CA . PRO A 1 323 ? -11.331 -4.780 25.12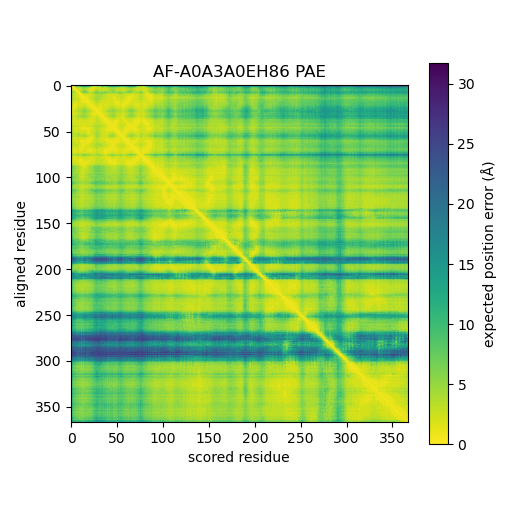7 1.00 93.56 323 PRO A CA 1
ATOM 2410 C C . PRO A 1 323 ? -12.677 -4.684 24.396 1.00 93.56 323 PRO A C 1
ATOM 2412 O O . PRO A 1 323 ? -13.327 -5.704 24.191 1.00 93.56 323 PRO A O 1
ATOM 2415 N N . VAL A 1 324 ? -13.104 -3.481 23.993 1.00 93.69 324 VAL A N 1
ATOM 2416 C CA . VAL A 1 324 ? -14.347 -3.296 23.220 1.00 93.69 324 VAL A CA 1
ATOM 2417 C C . VAL A 1 324 ? -14.221 -3.940 21.840 1.00 93.69 324 VAL A C 1
ATOM 2419 O O . VAL A 1 324 ? -15.131 -4.636 21.402 1.00 93.69 324 VAL A O 1
ATOM 2422 N N . ILE A 1 325 ? -13.075 -3.776 21.177 1.00 92.56 325 ILE A N 1
ATOM 2423 C CA . ILE A 1 325 ? -12.802 -4.401 19.876 1.00 92.56 325 ILE A CA 1
ATOM 2424 C C . ILE A 1 325 ? -12.758 -5.924 19.998 1.00 92.56 325 ILE A C 1
ATOM 2426 O O . ILE A 1 325 ? -13.367 -6.614 19.185 1.00 92.56 325 ILE A O 1
ATOM 2430 N N . ASP A 1 326 ? -12.106 -6.460 21.032 1.00 92.06 326 ASP A N 1
ATOM 2431 C CA . ASP A 1 326 ? -12.082 -7.907 21.268 1.00 92.06 326 ASP A CA 1
ATOM 2432 C C . ASP A 1 326 ? -13.514 -8.463 21.459 1.00 92.06 326 ASP A C 1
ATOM 2434 O O . ASP A 1 326 ? -13.833 -9.545 20.966 1.00 92.06 326 ASP A O 1
ATOM 2438 N N . GLN A 1 327 ? -14.414 -7.707 22.106 1.00 93.94 327 GLN A N 1
ATOM 2439 C CA . GLN A 1 327 ? -15.833 -8.069 22.233 1.00 93.94 327 GLN A CA 1
ATOM 2440 C C . GLN A 1 327 ? -16.615 -7.972 20.911 1.00 93.94 327 GLN A C 1
ATOM 2442 O O . GLN A 1 327 ? -17.519 -8.783 20.694 1.00 93.94 327 GLN A O 1
ATOM 2447 N N . ILE A 1 328 ? -16.287 -7.013 20.038 1.00 92.88 328 ILE A N 1
ATOM 2448 C CA . ILE A 1 328 ? -16.858 -6.910 18.683 1.00 92.88 328 ILE A CA 1
ATOM 2449 C C . ILE A 1 328 ? -16.479 -8.148 17.865 1.00 92.88 328 ILE A C 1
ATOM 2451 O O . ILE A 1 328 ? -17.345 -8.815 17.304 1.00 92.88 328 ILE A O 1
ATOM 2455 N N . VAL A 1 329 ? -15.196 -8.507 17.861 1.00 90.69 329 VAL A N 1
ATOM 2456 C CA . VAL A 1 329 ? -14.676 -9.666 17.118 1.00 90.69 329 VAL A CA 1
ATOM 2457 C C . VAL A 1 329 ? -15.212 -10.990 17.653 1.00 90.69 329 VAL A C 1
ATOM 2459 O O . VAL A 1 329 ? -15.517 -11.896 16.883 1.00 90.69 329 VAL A O 1
ATOM 2462 N N . ALA A 1 330 ? -15.423 -11.093 18.966 1.00 92.00 330 ALA A N 1
ATOM 2463 C CA . ALA A 1 330 ? -16.100 -12.239 19.569 1.00 92.00 330 ALA A CA 1
ATOM 2464 C C . ALA A 1 330 ? -17.609 -12.313 19.243 1.00 92.00 330 ALA A C 1
ATOM 2466 O O . ALA A 1 330 ? -18.263 -13.291 19.610 1.00 92.00 330 ALA A O 1
ATOM 2467 N N . GLY A 1 331 ? -18.183 -11.291 18.596 1.00 92.62 331 GLY A N 1
ATOM 2468 C CA . GLY A 1 331 ? -19.612 -11.196 18.295 1.00 92.62 331 GLY A CA 1
ATOM 2469 C C . GLY A 1 331 ? -20.492 -10.883 19.510 1.00 92.62 331 GLY A C 1
ATOM 2470 O O . GLY A 1 331 ? -21.717 -10.980 19.411 1.00 92.62 331 GLY A O 1
ATOM 2471 N N . THR A 1 332 ? -19.893 -10.513 20.649 1.00 96.12 332 THR A N 1
ATOM 2472 C CA . THR A 1 332 ? -20.601 -10.098 21.873 1.00 96.12 332 THR A CA 1
ATOM 2473 C C . THR A 1 332 ? -21.202 -8.704 21.705 1.00 96.12 332 THR A C 1
ATOM 2475 O O . THR A 1 332 ? -22.327 -8.453 22.137 1.00 96.12 332 THR A O 1
ATOM 2478 N N . ILE A 1 333 ? -20.472 -7.804 21.043 1.00 94.50 333 ILE A N 1
ATOM 2479 C CA . ILE A 1 333 ? -20.950 -6.477 20.657 1.00 94.50 333 ILE A CA 1
ATOM 2480 C C . ILE A 1 333 ? -21.271 -6.507 19.166 1.00 94.50 333 ILE A C 1
ATOM 2482 O O . ILE A 1 333 ? -20.391 -6.710 18.340 1.00 94.50 333 ILE A O 1
ATOM 2486 N N . GLN A 1 334 ? -22.543 -6.299 18.832 1.00 92.94 334 GLN A N 1
ATOM 2487 C CA . GLN A 1 334 ? -23.062 -6.402 17.459 1.00 92.94 334 GLN A CA 1
ATOM 2488 C C . GLN A 1 334 ? -23.601 -5.075 16.926 1.00 92.94 334 GLN A C 1
ATOM 2490 O O . GLN A 1 334 ? -24.267 -5.049 15.899 1.00 92.94 334 GLN A O 1
ATOM 2495 N N . SER A 1 335 ? -23.388 -3.982 17.661 1.00 89.94 335 SER A N 1
ATOM 2496 C CA . SER A 1 335 ? -23.774 -2.660 17.190 1.00 89.94 335 SER A CA 1
ATOM 2497 C C . SER A 1 335 ? -22.840 -1.578 17.685 1.00 89.94 335 SER A C 1
ATOM 2499 O O . SER A 1 335 ? -22.263 -1.663 18.776 1.00 89.94 335 SER A O 1
ATOM 2501 N N . ASN A 1 336 ? -22.782 -0.512 16.907 1.00 86.75 336 ASN A N 1
ATOM 2502 C CA . ASN A 1 336 ? -22.112 0.728 17.242 1.00 86.75 336 ASN A CA 1
ATOM 2503 C C . ASN A 1 336 ? -22.559 1.292 18.593 1.00 86.75 336 ASN A C 1
ATOM 2505 O O . ASN A 1 336 ? -21.735 1.596 19.454 1.00 86.75 336 ASN A O 1
ATOM 2509 N N . SER A 1 337 ? -23.873 1.372 18.827 1.00 85.50 337 SER A N 1
ATOM 2510 C CA . SER A 1 337 ? -24.410 1.881 20.092 1.00 85.50 337 SER A CA 1
ATOM 2511 C C . SER A 1 337 ? -23.956 1.044 21.288 1.00 85.50 337 SER A C 1
ATOM 2513 O O . SER A 1 337 ? -23.604 1.606 22.323 1.00 85.50 337 SER A O 1
ATOM 2515 N N . ALA A 1 338 ? -23.908 -0.284 21.150 1.00 90.94 338 ALA A N 1
ATOM 2516 C CA . ALA A 1 338 ? -23.399 -1.155 22.205 1.00 90.94 338 ALA A CA 1
ATOM 2517 C C . ALA A 1 338 ? -21.893 -0.945 22.451 1.00 90.94 338 ALA A C 1
ATOM 2519 O O . ALA A 1 338 ? -21.486 -0.854 23.608 1.00 90.94 338 ALA A O 1
ATOM 2520 N N . ALA A 1 339 ? -21.086 -0.785 21.395 1.00 90.94 339 ALA A N 1
ATOM 2521 C CA . ALA A 1 339 ? -19.652 -0.508 21.512 1.00 90.94 339 ALA A CA 1
ATOM 2522 C C . ALA A 1 339 ? -19.370 0.795 22.280 1.00 90.94 339 ALA A C 1
ATOM 2524 O O . ALA A 1 339 ? -18.544 0.815 23.193 1.00 90.94 339 ALA A O 1
ATOM 2525 N N . ILE A 1 340 ? -20.099 1.869 21.952 1.00 87.56 340 ILE A N 1
ATOM 2526 C CA . ILE A 1 340 ? -19.993 3.163 22.642 1.00 87.56 340 ILE A CA 1
ATOM 2527 C C . ILE A 1 340 ? -20.354 3.010 24.117 1.00 87.56 340 ILE A C 1
ATOM 2529 O O . ILE A 1 340 ? -19.630 3.485 24.988 1.00 87.56 340 ILE A O 1
ATOM 2533 N N . MET A 1 341 ? -21.485 2.365 24.408 1.00 89.88 341 MET A N 1
ATOM 2534 C CA . MET A 1 341 ? -21.967 2.234 25.781 1.00 89.88 341 MET A CA 1
ATOM 2535 C C . MET A 1 341 ? -21.029 1.386 26.637 1.00 89.88 341 MET A C 1
ATOM 2537 O O . MET A 1 341 ? -20.803 1.737 27.793 1.00 89.88 341 MET A O 1
ATOM 2541 N N . GLU A 1 342 ? -20.438 0.332 26.075 1.00 94.50 342 GLU A N 1
ATOM 2542 C CA . GLU A 1 342 ? -19.414 -0.462 26.755 1.00 94.50 342 GLU A CA 1
ATOM 2543 C C . GLU A 1 342 ? -18.166 0.381 27.058 1.00 94.50 342 GLU A C 1
ATOM 2545 O O . GLU A 1 342 ? -17.702 0.424 28.199 1.00 94.50 342 GLU A O 1
ATOM 2550 N N . LEU A 1 343 ? -17.663 1.124 26.066 1.00 93.31 343 LEU A N 1
ATOM 2551 C CA . LEU A 1 343 ? -16.513 2.014 26.231 1.00 93.31 343 LEU A CA 1
ATOM 2552 C C . LEU A 1 343 ? -16.756 3.073 27.317 1.00 93.31 343 LEU A C 1
ATOM 2554 O O . LEU A 1 343 ? -15.912 3.285 28.188 1.00 93.31 343 LEU A O 1
ATOM 2558 N N . LEU A 1 344 ? -17.920 3.723 27.280 1.00 91.12 344 LEU A N 1
ATOM 2559 C CA . LEU A 1 344 ? -18.333 4.750 28.236 1.00 91.12 344 LEU A CA 1
ATOM 2560 C C . LEU A 1 344 ? -18.531 4.182 29.642 1.00 91.12 344 LEU A C 1
ATOM 2562 O O . LEU A 1 344 ? -18.087 4.785 30.622 1.00 91.12 344 LEU A O 1
ATOM 2566 N N . SER A 1 345 ? -19.152 3.006 29.743 1.00 94.44 345 SER A N 1
ATOM 2567 C CA . SER A 1 345 ? -19.315 2.274 31.000 1.00 94.44 345 SER A CA 1
ATOM 2568 C C . SER A 1 345 ? -17.952 1.979 31.628 1.00 94.44 345 SER A C 1
ATOM 2570 O O . SER A 1 345 ? -17.700 2.358 32.774 1.00 94.44 345 SER A O 1
ATOM 2572 N N . ALA A 1 346 ? -17.018 1.425 30.846 1.00 94.31 346 ALA A N 1
ATOM 2573 C CA . ALA A 1 346 ? -15.648 1.175 31.284 1.00 94.31 346 ALA A CA 1
ATOM 2574 C C . ALA A 1 346 ? -14.903 2.476 31.645 1.00 94.31 346 ALA A C 1
ATOM 2576 O O . ALA A 1 346 ? -14.034 2.492 32.524 1.00 94.31 346 ALA A O 1
ATOM 2577 N N . ALA A 1 347 ? -15.227 3.587 30.979 1.00 94.50 347 ALA A N 1
ATOM 2578 C CA . ALA A 1 347 ? -14.686 4.913 31.260 1.00 94.50 347 ALA A CA 1
ATOM 2579 C C . ALA A 1 347 ? -15.269 5.576 32.520 1.00 94.50 347 ALA A C 1
ATOM 2581 O O . ALA A 1 347 ? -14.657 6.504 33.054 1.00 94.50 347 ALA A O 1
ATOM 2582 N N . GLY A 1 348 ? -16.418 5.110 33.021 1.00 95.94 348 GLY A N 1
ATOM 2583 C CA . GLY A 1 348 ? -17.190 5.841 34.024 1.00 95.94 348 GLY A CA 1
ATOM 2584 C C . GLY A 1 348 ? -17.629 7.206 33.484 1.00 95.94 348 GLY A C 1
ATOM 2585 O O . GLY A 1 348 ? -17.451 8.231 34.151 1.00 95.94 348 GLY A O 1
ATOM 2586 N N . ARG A 1 349 ? -18.103 7.229 32.234 1.00 94.06 349 ARG A N 1
ATOM 2587 C CA . ARG A 1 349 ? -18.466 8.436 31.486 1.00 94.06 349 ARG A CA 1
ATOM 2588 C C . ARG A 1 349 ? -19.852 8.321 30.876 1.00 94.06 349 ARG A C 1
ATOM 2590 O O . ARG A 1 349 ? -20.359 7.237 30.618 1.00 94.06 349 ARG A O 1
ATOM 2597 N N . THR A 1 350 ? -20.466 9.473 30.656 1.00 92.31 350 THR A N 1
ATOM 2598 C CA . THR A 1 350 ? -21.697 9.623 29.873 1.00 92.31 350 THR A CA 1
ATOM 2599 C C . THR A 1 350 ? -21.357 10.058 28.446 1.00 92.31 350 THR A C 1
ATOM 2601 O O . THR A 1 350 ? -20.282 10.625 28.243 1.00 92.31 350 THR A O 1
ATOM 2604 N N . PRO A 1 351 ? -22.266 9.877 27.467 1.00 86.75 351 PRO A N 1
ATOM 2605 C CA . PRO A 1 351 ? -22.049 10.371 26.106 1.00 86.75 351 PRO A CA 1
ATOM 2606 C C . PRO A 1 351 ? -21.713 11.865 26.074 1.00 86.75 351 PRO A C 1
ATOM 2608 O O . PRO A 1 351 ? -20.719 12.254 25.480 1.00 86.75 351 PRO A O 1
ATOM 2611 N N . LYS A 1 352 ? -22.447 12.682 26.842 1.00 86.94 352 LYS A N 1
ATOM 2612 C CA . LYS A 1 352 ? -22.177 14.120 26.938 1.00 86.94 352 LYS A CA 1
ATOM 2613 C C . LYS A 1 352 ? -20.767 14.433 27.451 1.00 86.94 352 LYS A C 1
ATOM 2615 O O . LYS A 1 352 ? -20.138 15.361 26.963 1.00 86.94 352 LYS A O 1
ATOM 2620 N N . GLN A 1 353 ? -20.278 13.699 28.452 1.00 90.81 353 GLN A N 1
ATOM 2621 C CA . GLN A 1 353 ? -18.918 13.919 28.951 1.00 90.81 353 GLN A CA 1
ATOM 2622 C C . GLN A 1 353 ? -17.868 13.533 27.913 1.00 90.81 353 GLN A C 1
ATOM 2624 O O . GLN A 1 353 ? -16.856 14.212 27.834 1.00 90.81 353 GLN A O 1
ATOM 2629 N N . LEU A 1 354 ? -18.108 12.479 27.128 1.00 87.38 354 LEU A N 1
ATOM 2630 C CA . LEU A 1 354 ? -17.237 12.133 26.010 1.00 87.38 354 LEU A CA 1
ATOM 2631 C C . LEU A 1 354 ? -17.213 13.252 24.966 1.00 87.38 354 LEU A C 1
ATOM 2633 O O . LEU A 1 354 ? -16.126 13.652 24.564 1.00 87.38 354 LEU A O 1
ATOM 2637 N N . ASP A 1 355 ? -18.382 13.767 24.575 1.00 86.06 355 ASP A N 1
ATOM 2638 C CA . ASP A 1 355 ? -18.492 14.879 23.627 1.00 86.06 355 ASP A CA 1
ATOM 2639 C C . ASP A 1 355 ? -17.723 16.118 24.155 1.00 86.06 355 ASP A C 1
ATOM 2641 O O . ASP A 1 355 ? -16.805 16.610 23.499 1.00 86.06 355 ASP A O 1
ATOM 2645 N N . ASP A 1 356 ? -17.993 16.544 25.400 1.00 87.56 356 ASP A N 1
ATOM 2646 C CA . ASP A 1 356 ? -17.341 17.704 26.030 1.00 87.56 356 ASP A CA 1
ATOM 2647 C C . ASP A 1 356 ? -15.811 17.508 26.190 1.00 87.56 356 ASP A C 1
ATOM 2649 O O . ASP A 1 356 ? -15.025 18.438 25.996 1.00 87.56 356 ASP A O 1
ATOM 2653 N N . GLU A 1 357 ? -15.349 16.316 26.587 1.00 90.44 357 GLU A N 1
ATOM 2654 C CA . GLU A 1 357 ? -13.919 16.008 26.753 1.00 90.44 357 GLU A CA 1
ATOM 2655 C C . GLU A 1 357 ? -13.190 15.961 25.405 1.00 90.44 357 GLU A C 1
ATOM 2657 O O . GLU A 1 357 ? -12.070 16.470 25.300 1.00 90.44 357 GLU A O 1
ATOM 2662 N N . TYR A 1 358 ? -13.825 15.397 24.376 1.00 86.62 358 TYR A N 1
ATOM 2663 C CA . TYR A 1 358 ? -13.262 15.334 23.033 1.00 86.62 358 TYR A CA 1
ATO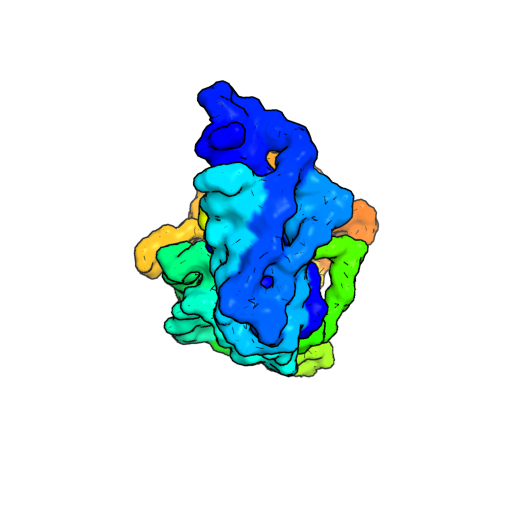M 2664 C C . TYR A 1 358 ? -13.135 16.726 22.410 1.00 86.62 358 TYR A C 1
ATOM 2666 O O . TYR A 1 358 ? -12.068 17.058 21.893 1.00 86.62 358 TYR A O 1
ATOM 2674 N N . ASP A 1 359 ? -14.148 17.585 22.548 1.00 85.00 359 ASP A N 1
ATOM 2675 C CA . ASP A 1 359 ? -14.089 18.976 22.081 1.00 85.00 359 ASP A CA 1
ATOM 2676 C C . ASP A 1 359 ? -12.991 19.786 22.778 1.00 85.00 359 ASP A C 1
ATOM 2678 O O . ASP A 1 359 ? -12.241 20.533 22.133 1.00 85.00 359 ASP A O 1
ATOM 2682 N N . ASN A 1 360 ? -12.849 19.615 24.096 1.00 88.12 360 ASN A N 1
ATOM 2683 C CA . ASN A 1 360 ? -11.778 20.248 24.864 1.00 88.12 360 ASN A CA 1
ATOM 2684 C C . ASN A 1 360 ? -10.401 19.769 24.398 1.00 88.12 360 ASN A C 1
ATOM 2686 O O . ASN A 1 360 ? -9.497 20.584 24.193 1.00 88.12 360 ASN A O 1
ATOM 2690 N N . TRP A 1 361 ? -10.239 18.459 24.201 1.00 87.88 361 TRP A N 1
ATOM 2691 C CA . TRP A 1 361 ? -9.005 17.883 23.683 1.00 87.88 361 TRP A CA 1
ATOM 2692 C C . TRP A 1 361 ? -8.684 18.412 22.288 1.00 87.88 361 TRP A C 1
ATOM 2694 O O . TRP A 1 361 ? -7.555 18.828 22.029 1.00 87.88 361 TRP A O 1
ATOM 2704 N N . ARG A 1 362 ? -9.673 18.455 21.396 1.00 85.00 362 ARG A N 1
ATOM 2705 C CA . ARG A 1 362 ? -9.505 18.920 20.022 1.00 85.00 362 ARG A CA 1
ATOM 2706 C C . ARG A 1 362 ? -9.073 20.386 19.986 1.00 85.00 362 ARG A C 1
ATOM 2708 O O . ARG A 1 362 ? -8.052 20.715 19.382 1.00 85.00 362 ARG A O 1
ATOM 2715 N N . THR A 1 363 ? -9.751 21.230 20.765 1.00 85.06 363 THR A N 1
ATOM 2716 C CA . THR A 1 363 ? -9.401 22.646 20.953 1.00 85.06 363 THR A CA 1
ATOM 2717 C C . THR A 1 363 ? -7.982 22.813 21.501 1.00 85.06 363 THR A C 1
ATOM 2719 O O . THR A 1 363 ? -7.204 23.607 20.976 1.00 85.06 363 THR A O 1
ATOM 2722 N N . ALA A 1 364 ? -7.604 22.039 22.525 1.00 86.94 364 ALA A N 1
ATOM 2723 C CA . ALA A 1 364 ? -6.267 22.090 23.123 1.00 86.94 364 ALA A CA 1
ATOM 2724 C C . ALA A 1 364 ? -5.151 21.648 22.158 1.00 86.94 364 ALA A C 1
ATOM 2726 O O . ALA A 1 364 ? -3.985 21.996 22.355 1.00 86.94 364 ALA A O 1
ATOM 2727 N N . ASN A 1 365 ? -5.498 20.890 21.117 1.00 80.88 365 ASN A N 1
ATOM 2728 C CA . ASN A 1 365 ? -4.572 20.377 20.115 1.00 80.88 365 ASN A CA 1
ATOM 2729 C C . ASN A 1 365 ? -4.630 21.127 18.773 1.00 80.88 365 ASN A C 1
ATOM 2731 O O . ASN A 1 365 ? -3.900 20.738 17.858 1.00 80.88 365 ASN A O 1
ATOM 2735 N N . SER A 1 366 ? -5.425 22.201 18.676 1.00 83.31 366 SER A N 1
ATOM 2736 C CA . SER A 1 366 ? -5.647 22.986 17.450 1.00 83.31 366 SER A CA 1
ATOM 2737 C C . SER A 1 366 ? -6.155 22.143 16.274 1.00 83.31 366 SER A C 1
ATOM 2739 O O . SER A 1 366 ? -5.647 22.260 15.156 1.00 83.31 366 SER A O 1
ATOM 2741 N N . LEU A 1 367 ? -7.116 21.266 16.562 1.00 73.56 367 LEU A N 1
ATOM 2742 C CA . LEU A 1 367 ? -7.770 20.353 15.624 1.00 73.56 367 LEU A CA 1
ATOM 2743 C C . LEU A 1 367 ? -9.219 20.762 15.327 1.00 73.56 367 LEU A C 1
ATOM 2745 O O . LEU A 1 367 ? -9.772 21.619 16.051 1.00 73.56 367 LEU A O 1
#

Secondary structure (DSSP, 8-state):
--EEEES-SSEEEETT-EEEEEEEEE-TTS-B-SS---EEEES-TTTEEEEE-SSTTEEEEEE-SSEEEEEEEEETTEEEEEEEEEEPPPSSHHHHHTT-SEEEEETTEEEEESS-HHHHHHHHHHHHHHHHHHHTT-SSS-STT--SEEEEEEES-HHHHHHHHHHHTPPPPSS---TT-EEEEETTTTTS---EEEEEEE--SS-THHHHHHHHHHHHHHHHHHH-S-TTTTHHHHHHHHHHHHTEEEETTEEEE-HHHHHHHHHH-GGGGSS-TT-HHHHTT--TTTSTTTS-GGGGTHHHHHHHHHHHHSTTTTTTHHHHHHHHHTTS--SHHHHHHHHHHHHT--HHHHHHHHHHHHHHTT-

Solvent-accessible surface area (backbone atoms only — not comparable to full-atom values): 19694 Å² total; per-residue (Å²): 122,64,49,73,48,62,81,53,83,60,46,78,42,36,50,72,37,75,46,76,48,45,47,56,37,20,34,90,85,66,48,76,52,81,67,50,73,71,46,58,38,46,77,30,64,73,30,30,40,46,37,79,37,97,48,61,46,33,31,36,35,40,28,62,30,62,46,76,34,39,39,36,43,32,43,92,96,45,72,48,77,27,43,33,44,28,34,70,72,59,89,41,66,77,48,47,55,70,71,32,85,25,72,47,75,58,92,46,33,35,30,31,15,67,79,42,59,73,60,39,50,54,50,32,58,45,52,44,42,48,46,49,35,36,58,64,53,76,40,76,50,58,39,64,58,33,52,65,28,40,39,40,38,41,28,77,50,52,64,59,49,54,50,51,35,63,63,60,68,50,81,80,70,96,59,84,71,49,74,69,37,73,48,74,44,47,52,34,77,94,85,49,84,44,42,38,40,36,38,34,34,23,49,60,97,64,72,73,70,65,66,47,26,58,52,36,22,52,52,42,42,50,36,42,60,46,25,31,95,54,49,46,58,38,31,36,60,48,39,6,48,13,45,40,42,32,23,52,40,77,54,100,88,44,67,42,64,34,63,69,55,42,49,52,50,48,65,68,37,75,50,43,71,68,56,72,64,75,33,52,67,54,55,47,60,54,41,54,77,75,56,62,74,88,52,63,72,78,55,52,20,53,47,34,14,52,50,50,49,47,38,58,69,38,81,66,33,41,81,44,60,44,62,45,44,55,32,33,49,70,61,75,35,85,43,32,66,52,44,52,50,51,45,27,57,78,36,74,48,51,67,67,54,50,19,54,51,48,45,52,51,32,59,76,67,74,96

Foldseek 3Di:
DCDKDKPDQAAEEEAFDKDKIFMFDADPVRDTDALAQKDKAKPDVQQKGWDDDPGSRMIIIHGHDADKMWIWIDGDPDIDIYIYGYDHQDLAVVSLQVSAPEKDDDQQEIEGENPDNVLRVVVRLQVVQLCCCQLVLVDLFYNPQAARHEYEYEYLDLVSVVSVCVNLVHDDDPDRDDAADKDKHFDDPPDDSTNYIYMHHNHDPDDDLSVSLVVQLVSLLRSCPRQFVCCQQAVLCNLLRSLQRSQWDDDSRHIDRPPVSLLVVCVVQPLVVVPPLLQVVVSLQDGNVNVPPPDDSNSVSSNSNLLVVCLCPPPLRNPLSSVLNVCSSVVVDDHSNSSVVSSQVSSVHDSNRSSVSSVVVCVVSVD

Nearest PDB structures (foldseek):
  7z4f-assembly1_G  TM=7.800E-01  e=1.805E-05  Escherichia phage vB_EcoP_SU10
  7z4b-assembly1_DW  TM=7.825E-01  e=1.870E-04  Escherichia phage vB_EcoP_SU10
  2mqg-assembly1_A  TM=7.449E-01  e=3.589E-04  Leptospira interrogans serovar Pomona
  2n7s-assembly1_A  TM=7.604E-01  e=1.008E-03  Leptospira interrogans serovar Copenhageni str. Fiocruz L1-130
  2mog-assembly1_A  TM=7.272E-01  e=6.892E-04  Leptospira interrogans